Protein AF-A0A933ZMX1-F1 (afdb_monomer)

Mean predicted aligned error: 18.39 Å

Secondary structure (DSSP, 8-state):
----------------PPPPPPPPPPPP-PPPPPPPPPPP-PPPP--PPPPPPPPPPPPPPPPPPPPPPPP------PPPPP---------PPPPPP--------------GGGEEEEEEE-SS-EEEEEE-TT-S-EEEEEESSEEEEEETT-EEEEEETTBPPPPPEE--TTS-SEEEEEEE--BHHHHHHHHHHHHHHHHHHHHHHHHHHHHHS--TTS-S-GGG-HHHHHHHHHHHHHHHHHHHHHHHHHHHHHHTSS-EEEEEEPP--GGGS------------------------------

Radius of gyration: 34.7 Å; Cα contacts (8 Å, |Δi|>4): 303; chains: 1; bounding box: 78×75×106 Å

Foldseek 3Di:
DDDDDDDDDPPPDPDPDDPDPDDDDDDDPPDDPPDDDDDDDDDDDPDDDPPDDDDPDDPPPPDDDPDDPPDPDPDPPDPDPPDDPPPPDPPDPPDPPDPPDPPDPPPPPPPPPFKAKEAEDDPDKKWKWWDDPPDPDIDTDDIPRDIDIDGAPTWIWIGDPQFAIAPTDGDHPVQPHYWYKYKDTQGPVQLVQLVVLLVVLQVLLVVLVVLLVVLPDPDPPDPDPPNPPPVSVVSNVSSVVSNVSSVVSNVVSVCSNVVSNHMDIDGDRDPPPCVPPPCDPPDPDDDDDPDDPDDPPPDDDPPDDDD

Structure (mmCIF, N/CA/C/O backbone):
data_AF-A0A933ZMX1-F1
#
_entry.id   AF-A0A933ZMX1-F1
#
loop_
_atom_site.group_PDB
_atom_site.id
_atom_site.type_symbol
_atom_site.label_atom_id
_atom_site.label_alt_id
_atom_site.label_comp_id
_atom_site.label_asym_id
_atom_site.label_entity_id
_atom_site.label_seq_id
_atom_site.pdbx_PDB_ins_code
_atom_site.Cartn_x
_atom_site.Cartn_y
_atom_site.Cartn_z
_atom_site.occupancy
_atom_site.B_iso_or_equiv
_atom_site.auth_seq_id
_atom_site.auth_comp_id
_atom_site.auth_asym_id
_atom_site.auth_atom_id
_atom_site.pdbx_PDB_model_num
ATOM 1 N N . MET A 1 1 ? 41.188 5.274 11.551 1.00 43.56 1 MET A N 1
ATOM 2 C CA . MET A 1 1 ? 40.891 6.108 10.369 1.00 43.56 1 MET A CA 1
ATOM 3 C C . MET A 1 1 ? 39.582 6.831 10.632 1.00 43.56 1 MET A C 1
ATOM 5 O O . MET A 1 1 ? 38.529 6.212 10.602 1.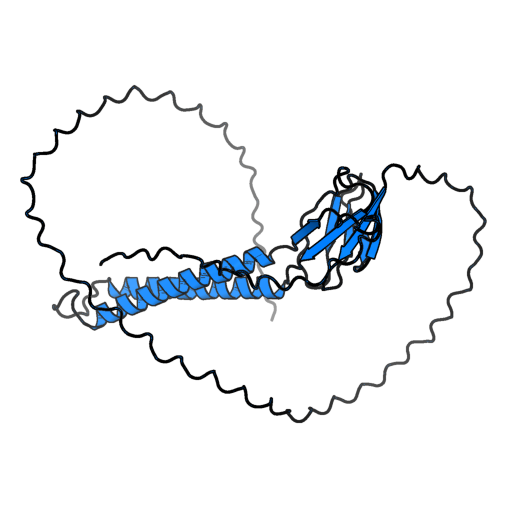00 43.56 1 MET A O 1
ATOM 9 N N . LEU A 1 2 ? 39.688 8.096 11.038 1.00 37.66 2 LEU A N 1
ATOM 10 C CA . LEU A 1 2 ? 38.579 8.994 11.360 1.00 37.66 2 LEU A CA 1
ATOM 11 C C . LEU A 1 2 ? 38.052 9.609 10.058 1.00 37.66 2 LEU A C 1
ATOM 13 O O . LEU A 1 2 ? 38.795 10.306 9.375 1.00 37.66 2 LEU A O 1
ATOM 17 N N . GLY A 1 3 ? 36.795 9.331 9.712 1.00 39.12 3 GLY A N 1
ATOM 18 C CA . GLY A 1 3 ? 36.101 9.957 8.587 1.00 39.12 3 GLY A CA 1
ATOM 19 C C . GLY A 1 3 ? 35.226 11.101 9.083 1.00 39.12 3 GLY A C 1
ATOM 20 O O . GLY A 1 3 ? 34.152 10.866 9.633 1.00 39.12 3 GLY A O 1
ATOM 21 N N . ALA A 1 4 ? 35.696 12.334 8.906 1.00 42.34 4 ALA A N 1
ATOM 22 C CA . ALA A 1 4 ? 34.918 13.541 9.144 1.00 42.34 4 ALA A CA 1
ATOM 23 C C . ALA A 1 4 ? 33.784 13.633 8.108 1.00 42.34 4 ALA A C 1
ATOM 25 O O . ALA A 1 4 ? 34.032 13.859 6.927 1.00 42.34 4 ALA A O 1
ATOM 26 N N . SER A 1 5 ? 32.539 13.444 8.548 1.00 52.94 5 SER A N 1
ATOM 27 C CA . SER A 1 5 ? 31.356 13.760 7.743 1.00 52.94 5 SER A CA 1
ATOM 28 C C . SER A 1 5 ? 30.984 15.217 7.993 1.00 52.94 5 SER A C 1
ATOM 30 O O . SER A 1 5 ? 30.573 15.580 9.094 1.00 52.94 5 SER A O 1
ATOM 32 N N . ALA A 1 6 ? 31.183 16.057 6.980 1.00 46.62 6 ALA A N 1
ATOM 33 C CA . ALA A 1 6 ? 30.779 17.454 6.997 1.00 46.62 6 ALA A CA 1
ATOM 34 C C . ALA A 1 6 ? 29.245 17.551 7.013 1.00 46.62 6 ALA A C 1
ATOM 36 O O . ALA A 1 6 ? 28.563 17.159 6.067 1.00 46.62 6 ALA A O 1
ATOM 37 N N . LEU A 1 7 ? 28.716 18.072 8.117 1.00 46.38 7 LEU A N 1
ATOM 38 C CA . LEU A 1 7 ? 27.320 18.443 8.295 1.00 46.38 7 LEU A CA 1
ATOM 39 C C . LEU A 1 7 ? 27.061 19.747 7.524 1.00 46.38 7 LEU A C 1
ATOM 41 O O . LEU A 1 7 ? 27.472 20.821 7.960 1.00 46.38 7 LEU A O 1
ATOM 45 N N . VAL A 1 8 ? 26.391 19.666 6.374 1.00 47.44 8 VAL A N 1
ATOM 46 C CA . VAL A 1 8 ? 25.874 20.849 5.672 1.00 47.44 8 VAL A CA 1
ATOM 47 C C . VAL A 1 8 ? 24.555 21.246 6.331 1.00 47.44 8 VAL A C 1
ATOM 49 O O . VAL A 1 8 ? 23.522 20.615 6.118 1.00 47.44 8 VAL A O 1
ATOM 52 N N . ILE A 1 9 ? 24.598 22.283 7.166 1.00 42.66 9 ILE A N 1
ATOM 53 C CA . ILE A 1 9 ? 23.408 22.932 7.721 1.00 42.66 9 ILE A CA 1
ATOM 54 C C . ILE A 1 9 ? 22.877 23.885 6.648 1.00 42.66 9 ILE A C 1
ATOM 56 O O . ILE A 1 9 ? 23.455 24.942 6.407 1.00 42.66 9 ILE A O 1
ATOM 60 N N . ALA A 1 10 ? 21.787 23.507 5.982 1.00 45.34 10 ALA A N 1
ATOM 61 C CA . ALA A 1 10 ? 21.045 24.411 5.114 1.00 45.34 10 ALA A CA 1
ATOM 62 C C . ALA A 1 10 ? 20.188 25.344 5.985 1.00 45.34 10 ALA A C 1
ATOM 64 O O . ALA A 1 10 ? 19.143 24.956 6.507 1.00 45.34 10 ALA A O 1
ATOM 65 N N . THR A 1 11 ? 20.645 26.580 6.167 1.00 47.91 11 THR A N 1
ATOM 66 C CA . THR A 1 11 ? 19.861 27.680 6.731 1.00 47.91 11 THR A CA 1
ATOM 67 C C . THR A 1 11 ? 18.748 28.051 5.751 1.00 47.91 11 THR A C 1
ATOM 69 O O . THR A 1 11 ? 18.978 28.723 4.748 1.00 47.91 11 THR A O 1
ATOM 72 N N . ALA A 1 12 ? 17.523 27.606 6.030 1.00 43.75 12 ALA A N 1
ATOM 73 C CA . ALA A 1 12 ? 16.336 28.081 5.331 1.00 43.75 12 ALA A CA 1
ATOM 74 C C . ALA A 1 12 ? 16.060 29.530 5.761 1.00 43.75 12 ALA A C 1
ATOM 76 O O . ALA A 1 12 ? 15.491 29.786 6.820 1.00 43.75 12 ALA A O 1
ATOM 77 N N . ALA A 1 13 ? 16.511 30.487 4.952 1.00 50.75 13 ALA A N 1
ATOM 78 C CA . ALA A 1 13 ? 16.068 31.867 5.056 1.00 50.75 13 ALA A CA 1
ATOM 79 C C . ALA A 1 13 ? 14.562 31.912 4.753 1.00 50.75 13 ALA A C 1
ATOM 81 O O . ALA A 1 13 ? 14.136 31.549 3.656 1.00 50.75 13 ALA A O 1
ATOM 82 N N . SER A 1 14 ? 13.758 32.346 5.726 1.00 45.94 14 SER A N 1
ATOM 83 C CA . SER A 1 14 ? 12.348 32.680 5.524 1.00 45.94 14 SER A CA 1
ATOM 84 C C . SER A 1 14 ? 12.246 33.868 4.570 1.00 45.94 14 SER A C 1
ATOM 86 O O . SER A 1 14 ? 12.221 35.023 4.992 1.00 45.94 14 SER A O 1
ATOM 88 N N . ALA A 1 15 ? 12.215 33.586 3.270 1.00 48.75 15 ALA A N 1
ATOM 89 C CA . ALA A 1 15 ? 11.805 34.551 2.269 1.00 48.75 15 ALA A CA 1
ATOM 90 C C . ALA A 1 15 ? 10.324 34.868 2.510 1.00 48.75 15 ALA A C 1
ATOM 92 O O . ALA A 1 15 ? 9.459 33.997 2.400 1.00 48.75 15 ALA A O 1
ATOM 93 N N . GLN A 1 16 ? 10.034 36.113 2.884 1.00 53.31 16 GLN A N 1
ATOM 94 C CA . GLN A 1 16 ? 8.685 36.658 2.822 1.00 53.31 16 GLN A CA 1
ATOM 95 C C . GLN A 1 16 ? 8.210 36.523 1.374 1.00 53.31 16 GLN A C 1
ATOM 97 O O . GLN A 1 16 ? 8.750 37.175 0.482 1.00 53.31 16 GLN A O 1
ATOM 102 N N . ASN A 1 17 ? 7.244 35.633 1.132 1.00 61.69 17 ASN A N 1
ATOM 103 C CA . ASN A 1 17 ? 6.612 35.525 -0.176 1.00 61.69 17 ASN A CA 1
ATOM 104 C C . ASN A 1 17 ? 6.010 36.895 -0.527 1.00 61.69 17 ASN A C 1
ATOM 106 O O . ASN A 1 17 ? 5.199 37.402 0.257 1.00 61.69 17 ASN A O 1
ATOM 110 N N . PRO A 1 18 ? 6.392 37.515 -1.658 1.00 74.25 18 PRO A N 1
ATOM 111 C CA . PRO A 1 18 ? 5.726 38.723 -2.116 1.00 74.25 18 PRO A CA 1
ATOM 112 C C . PRO A 1 18 ? 4.234 38.425 -2.332 1.00 74.25 18 PRO A C 1
ATOM 114 O O . PRO A 1 18 ? 3.879 37.288 -2.667 1.00 74.25 18 PRO A O 1
ATOM 117 N N . PRO A 1 19 ? 3.343 39.412 -2.125 1.00 76.44 19 PRO A N 1
ATOM 118 C CA . PRO A 1 19 ? 1.924 39.226 -2.387 1.00 76.44 19 PRO A CA 1
ATOM 119 C C . PRO A 1 19 ? 1.724 38.752 -3.836 1.00 76.44 19 PRO A C 1
ATOM 121 O O . PRO A 1 19 ? 2.436 39.218 -4.732 1.00 76.44 19 PRO A O 1
ATOM 124 N N . PRO A 1 20 ? 0.790 37.815 -4.080 1.00 77.56 20 PRO A N 1
ATOM 125 C CA . PRO A 1 20 ? 0.527 37.330 -5.425 1.00 77.56 20 PRO A CA 1
ATOM 126 C C . PRO A 1 20 ? 0.135 38.507 -6.332 1.00 77.56 20 PRO A C 1
ATOM 128 O O . PRO A 1 20 ? -0.585 39.407 -5.884 1.00 77.56 20 PRO A O 1
ATOM 131 N N . PRO A 1 21 ? 0.599 38.529 -7.594 1.00 82.00 21 PRO A N 1
ATOM 132 C CA . PRO A 1 21 ? 0.187 39.554 -8.540 1.00 82.00 21 PRO A CA 1
ATOM 133 C C . PRO A 1 21 ? -1.340 39.518 -8.719 1.00 82.00 21 PRO A C 1
ATOM 135 O O . PRO A 1 21 ? -1.944 38.443 -8.616 1.00 82.00 21 PRO A O 1
ATOM 138 N N . PRO A 1 22 ? -1.981 40.670 -8.986 1.00 82.62 22 PRO A N 1
ATOM 139 C CA . PRO A 1 22 ? -3.403 40.700 -9.293 1.00 82.62 22 PRO A CA 1
ATOM 140 C C . PRO A 1 22 ? -3.701 39.772 -10.482 1.00 82.62 22 PRO A C 1
ATOM 142 O O . PRO A 1 22 ? -2.874 39.666 -11.396 1.00 82.62 22 PRO A O 1
ATOM 145 N N . PRO A 1 23 ? -4.856 39.085 -10.483 1.00 80.44 23 PRO A N 1
ATOM 146 C CA . PRO A 1 23 ? -5.220 38.192 -11.571 1.00 80.44 23 PRO A CA 1
ATOM 147 C C . PRO A 1 23 ? -5.234 38.964 -12.901 1.00 80.44 23 PRO A C 1
ATOM 149 O O . PRO A 1 23 ? -5.716 40.102 -12.938 1.00 80.44 23 PRO A O 1
ATOM 152 N N . PRO A 1 24 ? -4.706 38.378 -13.990 1.00 79.69 24 PRO A N 1
ATOM 153 C CA . PRO A 1 24 ? -4.767 38.999 -15.304 1.00 79.69 24 PRO A CA 1
ATOM 154 C C . PRO A 1 24 ? -6.229 39.253 -15.678 1.00 79.69 24 PRO A C 1
ATOM 156 O O . PRO A 1 24 ? -7.095 38.400 -15.472 1.00 79.69 24 PRO A O 1
ATOM 159 N N . GLY A 1 25 ? -6.500 40.450 -16.204 1.00 82.81 25 GLY A N 1
ATOM 160 C CA . GLY A 1 25 ? -7.823 40.806 -16.705 1.00 82.81 25 GLY A CA 1
ATOM 161 C C . GLY A 1 25 ? -8.297 39.825 -17.786 1.00 82.81 25 GLY A C 1
ATOM 162 O O . GLY A 1 25 ? -7.471 39.158 -18.418 1.00 82.81 25 GLY A O 1
ATOM 163 N N . PRO A 1 26 ? -9.619 39.714 -18.004 1.00 78.38 26 PRO A N 1
ATOM 164 C CA . PRO A 1 26 ? -10.162 38.831 -19.026 1.00 78.38 26 PRO A CA 1
ATOM 165 C C . PRO A 1 26 ? -9.538 39.166 -20.391 1.00 78.38 26 PRO A C 1
ATOM 167 O O . PRO A 1 26 ? -9.445 40.348 -20.740 1.00 78.38 26 PRO A O 1
ATOM 170 N N . PRO A 1 27 ? -9.084 38.158 -21.159 1.00 76.00 27 PRO A N 1
ATOM 171 C CA . PRO A 1 27 ? -8.517 38.401 -22.474 1.00 76.00 27 PRO A CA 1
ATOM 172 C C . PRO A 1 27 ? -9.570 39.057 -23.380 1.00 76.00 27 PRO A C 1
ATOM 174 O O . PRO A 1 27 ? -10.758 38.729 -23.275 1.00 76.00 27 PRO A O 1
ATOM 177 N N . PRO A 1 28 ? -9.165 39.973 -24.278 1.00 77.31 28 PRO A N 1
ATOM 178 C CA . PRO A 1 28 ? -10.074 40.512 -25.277 1.00 77.31 28 PRO A CA 1
ATOM 179 C C . PRO A 1 28 ? -10.667 39.360 -26.107 1.00 77.31 28 PRO A C 1
ATOM 181 O O . PRO A 1 28 ? -9.974 38.363 -26.347 1.00 77.31 28 PRO A O 1
ATOM 184 N N . PRO A 1 29 ? -11.936 39.469 -26.544 1.00 73.31 29 PRO A N 1
ATOM 185 C CA . PRO A 1 29 ? -12.580 38.440 -27.349 1.00 73.31 29 PRO A CA 1
ATOM 186 C C . PRO A 1 29 ? -11.725 38.173 -28.587 1.00 73.31 29 PRO A C 1
ATOM 188 O O . PRO A 1 29 ? -11.541 39.039 -29.442 1.00 73.31 29 PRO A O 1
ATOM 191 N N . SER A 1 30 ? -11.145 36.974 -28.641 1.00 72.56 30 SER A N 1
ATOM 192 C CA . SER A 1 30 ? -10.350 36.537 -29.780 1.00 72.56 30 SER A CA 1
ATOM 193 C C . SER A 1 30 ? -11.262 36.456 -30.997 1.00 72.56 30 SER A C 1
ATOM 195 O O . SER A 1 30 ? -12.328 35.842 -30.936 1.00 72.56 30 SER A O 1
ATOM 197 N N . ALA A 1 31 ? -10.850 37.102 -32.088 1.00 67.81 31 ALA A N 1
ATOM 198 C CA . ALA A 1 31 ? -11.539 37.016 -33.364 1.00 67.81 31 ALA A CA 1
ATOM 199 C C . ALA A 1 31 ? -11.692 35.540 -33.753 1.00 67.81 31 ALA A C 1
ATOM 201 O O . ALA A 1 31 ? -10.717 34.789 -33.809 1.00 67.81 31 ALA A O 1
ATOM 202 N N . GLN A 1 32 ? -12.939 35.130 -33.959 1.00 71.25 32 GLN A N 1
ATOM 203 C CA . GLN A 1 32 ? -13.311 33.773 -34.325 1.00 71.25 32 GLN A CA 1
ATOM 204 C C . GLN A 1 32 ? -12.613 33.415 -35.653 1.00 71.25 32 GLN A C 1
ATOM 206 O O . GLN A 1 32 ? -12.764 34.165 -36.622 1.00 71.25 32 GLN A O 1
ATOM 211 N N . PRO A 1 33 ? -11.827 32.323 -35.725 1.00 75.00 33 PRO A N 1
ATOM 212 C CA . PRO A 1 33 ? -11.220 31.893 -36.978 1.00 75.00 33 PRO A CA 1
ATOM 213 C C . PRO A 1 33 ? -12.304 31.660 -38.041 1.00 75.00 33 PRO A C 1
ATOM 215 O O . PRO A 1 33 ? -13.381 31.159 -37.697 1.00 75.00 33 PRO A O 1
ATOM 218 N N . PRO A 1 34 ? -12.052 31.997 -39.318 1.00 74.19 34 PRO A N 1
ATOM 219 C CA . PRO A 1 34 ? -12.998 31.716 -40.388 1.00 74.19 34 PRO A CA 1
ATOM 220 C C . PRO A 1 34 ? -13.302 30.215 -40.436 1.00 74.19 34 PRO A C 1
ATOM 222 O O . PRO A 1 34 ? -12.405 29.381 -40.293 1.00 74.19 34 PRO A O 1
ATOM 225 N N . ALA A 1 35 ? -14.582 29.883 -40.608 1.00 72.25 35 ALA A N 1
ATOM 226 C CA . ALA A 1 35 ? -15.044 28.504 -40.681 1.00 72.25 35 ALA A CA 1
ATOM 227 C C . ALA A 1 35 ? -14.291 27.735 -41.787 1.00 72.25 35 ALA A C 1
ATOM 229 O O . ALA A 1 35 ? -14.084 28.285 -42.874 1.00 72.25 35 ALA A O 1
ATOM 230 N N . PRO A 1 36 ? -13.876 26.479 -41.535 1.00 76.94 36 PRO A N 1
ATOM 231 C CA . PRO A 1 36 ? -13.219 25.669 -42.549 1.00 76.94 36 PRO A CA 1
ATOM 232 C C . PRO A 1 36 ? -14.155 25.449 -43.749 1.00 76.94 36 PRO A C 1
ATOM 234 O O . PRO A 1 36 ? -15.373 25.337 -43.567 1.00 76.94 36 PRO A O 1
ATOM 237 N N . PRO A 1 37 ? -13.613 25.383 -44.978 1.00 77.94 37 PRO A N 1
ATOM 238 C CA . PRO A 1 37 ? -14.414 25.111 -46.162 1.00 77.94 37 PRO A CA 1
ATOM 239 C C . PRO A 1 37 ? -15.087 23.732 -46.054 1.00 77.94 37 PRO A C 1
ATOM 241 O O . PRO A 1 37 ? -14.525 22.817 -45.442 1.00 77.94 37 PRO A O 1
ATOM 244 N N . PRO A 1 38 ? -16.285 23.561 -46.641 1.00 73.31 38 PRO A N 1
ATOM 245 C CA . PRO A 1 38 ? -16.980 22.283 -46.625 1.00 73.31 38 PRO A CA 1
ATOM 246 C C . PRO A 1 38 ? -16.121 21.199 -47.302 1.00 73.31 38 PRO A C 1
ATOM 248 O O . PRO A 1 38 ? -15.478 21.476 -48.320 1.00 73.31 38 PRO A O 1
ATOM 251 N N . PRO A 1 39 ? -16.089 19.970 -46.755 1.00 68.44 39 PRO A N 1
ATOM 252 C CA . PRO A 1 39 ? -15.300 18.887 -47.320 1.00 68.44 39 PRO A CA 1
ATOM 253 C C . PRO A 1 39 ? -15.768 18.571 -48.742 1.00 68.44 39 PRO A C 1
ATOM 255 O O . PRO A 1 39 ? -16.960 18.403 -48.999 1.00 68.44 39 PRO A O 1
ATOM 258 N N . ALA A 1 40 ? -14.808 18.491 -49.665 1.00 68.12 40 ALA A N 1
ATOM 259 C CA . ALA A 1 40 ? -15.059 18.087 -51.038 1.00 68.12 40 ALA A CA 1
ATOM 260 C C . ALA A 1 40 ? -15.670 16.677 -51.062 1.00 68.12 40 ALA A C 1
ATOM 262 O O . ALA A 1 40 ? -15.142 15.743 -50.453 1.00 68.12 40 ALA A O 1
ATOM 263 N N . THR A 1 41 ? -16.786 16.532 -51.772 1.00 58.56 41 THR A N 1
ATOM 264 C CA . THR A 1 41 ? -17.477 15.267 -52.017 1.00 58.56 41 THR A CA 1
ATOM 265 C C . THR A 1 41 ? -16.551 14.307 -52.761 1.00 58.56 41 THR A C 1
ATOM 267 O O . THR A 1 41 ? -16.351 14.425 -53.969 1.00 58.56 41 THR A O 1
ATOM 270 N N . GLN A 1 42 ? -15.968 13.348 -52.040 1.00 62.28 42 GLN A N 1
ATOM 271 C CA . GLN A 1 42 ? -15.259 12.235 -52.666 1.00 62.28 42 GLN A CA 1
ATOM 272 C C . GLN A 1 42 ? -16.274 11.280 -53.320 1.00 62.28 42 GLN A C 1
ATOM 274 O O . GLN A 1 42 ? -17.318 11.000 -52.722 1.00 62.28 42 GLN A O 1
ATOM 279 N N . PRO A 1 43 ? -16.000 10.779 -54.539 1.00 63.78 43 PRO A N 1
ATOM 280 C CA . PRO A 1 43 ? -16.841 9.780 -55.184 1.00 63.78 43 PRO A CA 1
ATOM 281 C C . PRO A 1 43 ? -16.868 8.481 -54.358 1.00 63.78 43 PRO A C 1
ATOM 283 O O . PRO A 1 43 ? -15.869 8.139 -53.719 1.00 63.78 43 PRO A O 1
ATOM 286 N N . PRO A 1 44 ? -17.996 7.749 -54.354 1.00 59.75 44 PRO A N 1
ATOM 287 C CA . PRO A 1 44 ? -18.152 6.541 -53.558 1.00 59.75 44 PRO A CA 1
ATOM 288 C C . PRO A 1 44 ? -17.127 5.490 -53.987 1.00 59.75 44 PRO A C 1
ATOM 290 O O . PRO A 1 44 ? -17.127 5.027 -55.127 1.00 59.75 44 PRO A O 1
ATOM 293 N N . ALA A 1 45 ? -16.251 5.111 -53.057 1.00 57.09 45 ALA A N 1
ATOM 294 C CA . ALA A 1 45 ? -15.345 3.993 -53.240 1.00 57.09 45 ALA A CA 1
ATOM 295 C C . ALA A 1 45 ? -16.172 2.717 -53.453 1.00 57.09 45 ALA A C 1
ATOM 297 O O . ALA A 1 45 ? -16.967 2.324 -52.596 1.00 57.09 45 ALA A O 1
ATOM 298 N N . THR A 1 46 ? -15.989 2.065 -54.601 1.00 57.50 46 THR A N 1
ATOM 299 C CA . THR A 1 46 ? -16.472 0.705 -54.841 1.00 57.50 46 THR A CA 1
ATOM 300 C C . THR A 1 46 ? -15.852 -0.210 -53.794 1.00 57.50 46 THR A C 1
ATOM 302 O O . THR A 1 46 ? -14.658 -0.506 -53.835 1.00 57.50 46 THR A O 1
ATOM 305 N N . SER A 1 47 ? -16.672 -0.603 -52.822 1.00 59.81 47 SER A N 1
ATOM 306 C CA . SER A 1 47 ? -16.306 -1.490 -51.728 1.00 59.81 47 SER A CA 1
ATOM 307 C C . SER A 1 47 ? -16.036 -2.882 -52.300 1.00 59.81 47 SER A C 1
ATOM 309 O O . SER A 1 47 ? -16.958 -3.647 -52.579 1.00 59.81 47 SER A O 1
ATOM 311 N N . ALA A 1 48 ? -14.765 -3.189 -52.554 1.00 63.06 48 ALA A N 1
ATOM 312 C CA . ALA A 1 48 ? -14.342 -4.560 -52.785 1.00 63.06 48 ALA A CA 1
ATOM 313 C C . ALA A 1 48 ? -14.556 -5.329 -51.476 1.00 63.06 48 ALA A C 1
ATOM 315 O O . ALA A 1 48 ? -14.078 -4.905 -50.422 1.00 63.06 48 ALA A O 1
ATOM 316 N N . ALA A 1 49 ? -15.314 -6.424 -51.544 1.00 62.31 49 ALA A N 1
ATOM 317 C CA . ALA A 1 49 ? -15.568 -7.276 -50.394 1.00 62.31 49 ALA A CA 1
ATOM 318 C C . ALA A 1 49 ? -14.224 -7.699 -49.769 1.00 62.31 49 ALA A C 1
ATOM 320 O O . ALA A 1 49 ? -13.349 -8.178 -50.500 1.00 62.31 49 ALA A O 1
ATOM 321 N N . PRO A 1 50 ? -14.029 -7.504 -48.452 1.00 70.25 50 PRO A N 1
ATOM 322 C CA . PRO A 1 50 ? -12.796 -7.905 -47.801 1.00 70.25 50 PRO A CA 1
ATOM 323 C C . PRO A 1 50 ? -12.589 -9.414 -47.997 1.00 70.25 50 PRO A C 1
ATOM 325 O O . PRO A 1 50 ? -13.556 -10.178 -47.892 1.00 70.25 50 PRO A O 1
ATOM 328 N N . PRO A 1 51 ? -11.357 -9.860 -48.303 1.00 69.25 51 PRO A N 1
ATOM 329 C CA . PRO A 1 51 ? -11.056 -11.278 -48.416 1.00 69.25 51 PRO A CA 1
ATOM 330 C C . PRO A 1 51 ? -11.473 -11.982 -47.124 1.00 69.25 51 PRO A C 1
ATOM 332 O O . PRO A 1 51 ? -11.229 -11.478 -46.026 1.00 69.25 51 PRO A O 1
ATOM 335 N N . ALA A 1 52 ? -12.146 -13.125 -47.272 1.00 69.62 52 ALA A N 1
ATOM 336 C CA . ALA A 1 52 ? -12.607 -13.926 -46.150 1.00 69.62 52 ALA A CA 1
ATOM 337 C C . ALA A 1 52 ? -11.436 -14.171 -45.191 1.00 69.62 52 ALA A C 1
ATOM 339 O O . ALA A 1 52 ? -10.371 -14.634 -45.611 1.00 69.62 52 ALA A O 1
ATOM 340 N N . ALA A 1 53 ? -11.627 -13.817 -43.919 1.00 67.25 53 ALA A N 1
ATOM 341 C CA . ALA A 1 53 ? -10.613 -14.027 -42.901 1.00 67.25 53 ALA A CA 1
ATOM 342 C C . ALA A 1 53 ? -10.208 -15.513 -42.895 1.00 67.25 53 ALA A C 1
ATOM 344 O O . ALA A 1 53 ? -11.092 -16.377 -42.949 1.00 67.25 53 ALA A O 1
ATOM 345 N N . PRO A 1 54 ? -8.901 -15.829 -42.853 1.00 76.19 54 PRO A N 1
ATOM 346 C CA . PRO A 1 54 ? -8.466 -17.209 -42.730 1.00 76.19 54 PRO A CA 1
ATOM 347 C C . PRO A 1 54 ? -9.092 -17.817 -41.466 1.00 76.19 54 PRO A C 1
ATOM 349 O O . PRO A 1 54 ? -9.238 -17.116 -40.457 1.00 76.19 54 PRO A O 1
ATOM 352 N N . PRO A 1 55 ? -9.493 -19.100 -41.506 1.00 79.19 55 PRO A N 1
ATOM 353 C CA . PRO A 1 55 ? -10.047 -19.764 -40.340 1.00 79.19 55 PRO A CA 1
ATOM 354 C C . PRO A 1 55 ? -9.063 -19.641 -39.168 1.00 79.19 55 PRO A C 1
ATOM 356 O O . PRO A 1 55 ? -7.850 -19.742 -39.382 1.00 79.19 55 PRO A O 1
ATOM 359 N N . PRO A 1 56 ? -9.558 -19.397 -37.941 1.00 74.50 56 PRO A N 1
ATOM 360 C CA . PRO A 1 56 ? -8.703 -19.267 -36.774 1.00 74.50 56 PRO A CA 1
ATOM 361 C C . PRO A 1 56 ? -7.818 -20.507 -36.660 1.00 74.50 56 PRO A C 1
ATOM 363 O O . PRO A 1 56 ? -8.309 -21.637 -36.698 1.00 74.50 56 PRO A O 1
ATOM 366 N N . ALA A 1 57 ? -6.506 -20.279 -36.565 1.00 76.69 57 ALA A N 1
ATOM 367 C CA . ALA A 1 57 ? -5.543 -21.345 -36.355 1.00 76.69 57 ALA A CA 1
ATOM 368 C C . ALA A 1 57 ? -5.974 -22.166 -35.133 1.00 76.69 57 ALA A C 1
ATOM 370 O O . ALA A 1 57 ? -6.355 -21.602 -34.103 1.00 76.69 57 ALA A O 1
ATOM 371 N N . ALA A 1 58 ? -5.944 -23.494 -35.268 1.00 79.06 58 ALA A N 1
ATOM 372 C CA . ALA A 1 58 ? -6.245 -24.386 -34.162 1.00 79.06 58 ALA A CA 1
ATOM 373 C C . ALA A 1 58 ? -5.380 -23.992 -32.950 1.00 79.06 58 ALA A C 1
ATOM 375 O O . ALA A 1 58 ? -4.189 -23.707 -33.131 1.00 79.06 58 ALA A O 1
ATOM 376 N N . PRO A 1 59 ? -5.954 -23.938 -31.734 1.00 76.88 59 PRO A N 1
ATOM 377 C CA . PRO A 1 59 ? -5.184 -23.610 -30.547 1.00 76.88 59 PRO A CA 1
ATOM 378 C C . PRO A 1 59 ? -3.999 -24.579 -30.447 1.00 76.88 59 PRO A C 1
ATOM 380 O O . PRO A 1 59 ? -4.179 -25.780 -30.687 1.00 76.88 59 PRO A O 1
ATOM 383 N N . PRO A 1 60 ? -2.788 -24.083 -30.134 1.00 81.56 60 PRO A N 1
ATOM 384 C CA . PRO A 1 60 ? -1.638 -24.951 -29.961 1.00 81.56 60 PRO A CA 1
ATOM 385 C C . PRO A 1 60 ? -1.974 -26.026 -28.916 1.00 81.56 60 PRO A C 1
ATOM 387 O O . PRO A 1 60 ? -2.681 -25.722 -27.946 1.00 81.56 60 PRO A O 1
ATOM 390 N N . PRO A 1 61 ? -1.502 -27.274 -29.099 1.00 83.56 61 PRO A N 1
ATOM 391 C CA . PRO A 1 61 ? -1.672 -28.329 -28.111 1.00 83.56 61 PRO A CA 1
ATOM 392 C C . PRO A 1 61 ? -1.285 -27.798 -26.735 1.00 83.56 61 PRO A C 1
ATOM 394 O O . PRO A 1 61 ? -0.221 -27.191 -26.588 1.00 83.56 61 PRO A O 1
ATOM 397 N N . ALA A 1 62 ? -2.165 -27.983 -25.748 1.00 71.44 62 ALA A N 1
ATOM 398 C CA . ALA A 1 62 ? -1.892 -27.573 -24.381 1.00 71.44 62 ALA A CA 1
ATOM 399 C C . ALA A 1 62 ? -0.520 -28.123 -23.975 1.00 71.44 62 ALA A C 1
ATOM 401 O O . ALA A 1 62 ? -0.274 -29.327 -24.092 1.00 71.44 62 ALA A O 1
ATOM 402 N N . ALA A 1 63 ? 0.380 -27.230 -23.555 1.00 76.25 63 ALA A N 1
ATOM 403 C CA . ALA A 1 63 ? 1.675 -27.639 -23.045 1.00 76.25 63 ALA A CA 1
ATOM 404 C C . ALA A 1 63 ? 1.451 -28.691 -21.946 1.00 76.25 63 ALA A C 1
ATOM 406 O O . ALA A 1 63 ? 0.537 -28.519 -21.127 1.00 76.25 63 ALA A O 1
ATOM 407 N N . PRO A 1 64 ? 2.232 -29.786 -21.930 1.00 82.19 64 PRO A N 1
ATOM 408 C CA . PRO A 1 64 ? 2.132 -30.765 -20.864 1.00 82.19 64 PRO A CA 1
ATOM 409 C C . PRO A 1 64 ? 2.273 -30.040 -19.518 1.00 82.19 64 PRO A C 1
ATOM 411 O O . PRO A 1 64 ? 3.073 -29.101 -19.417 1.00 82.19 64 PRO A O 1
ATOM 414 N N . PRO A 1 65 ? 1.486 -30.426 -18.498 1.00 79.50 65 PRO A N 1
ATOM 415 C CA . PRO A 1 65 ? 1.588 -29.817 -17.184 1.00 79.50 65 PRO A CA 1
ATOM 416 C C . PRO A 1 65 ? 3.053 -29.867 -16.728 1.00 79.50 65 PRO A C 1
ATOM 418 O O . PRO A 1 65 ? 3.718 -30.885 -16.956 1.00 79.50 65 PRO A O 1
ATOM 421 N N . PRO A 1 66 ? 3.577 -28.782 -16.129 1.00 77.31 66 PRO A N 1
ATOM 422 C CA . PRO A 1 66 ? 4.943 -28.767 -15.634 1.00 77.31 66 PRO A CA 1
ATOM 423 C C . PRO A 1 66 ? 5.146 -29.981 -14.731 1.00 77.31 66 PRO A C 1
ATOM 425 O O . PRO A 1 66 ? 4.314 -30.258 -13.862 1.00 77.31 66 PRO A O 1
ATOM 428 N N . ALA A 1 67 ? 6.221 -30.732 -14.989 1.00 77.75 67 ALA A N 1
ATOM 429 C CA . ALA A 1 67 ? 6.582 -31.885 -14.182 1.00 77.75 67 ALA A CA 1
ATOM 430 C C . ALA A 1 67 ? 6.558 -31.477 -12.706 1.00 77.75 67 ALA A C 1
ATOM 432 O O . ALA A 1 67 ? 7.070 -30.410 -12.350 1.00 77.75 67 ALA A O 1
ATOM 433 N N . ALA A 1 68 ? 5.922 -32.302 -11.870 1.00 74.12 68 ALA A N 1
ATOM 434 C CA . ALA A 1 68 ? 5.878 -32.066 -10.437 1.00 74.12 68 ALA A CA 1
ATOM 435 C C . ALA A 1 68 ? 7.305 -31.771 -9.942 1.00 74.12 68 ALA A C 1
ATOM 437 O O . ALA A 1 68 ? 8.235 -32.480 -10.348 1.00 74.12 68 ALA A O 1
ATOM 438 N N . PRO A 1 69 ? 7.505 -30.719 -9.125 1.00 74.69 69 PRO A N 1
ATOM 439 C CA . PRO A 1 69 ? 8.826 -30.406 -8.611 1.00 74.69 69 PRO A CA 1
ATOM 440 C C . PRO A 1 69 ? 9.392 -31.660 -7.932 1.00 74.69 69 PRO A C 1
ATOM 442 O O . PRO A 1 69 ? 8.647 -32.345 -7.220 1.00 74.69 69 PRO A O 1
ATOM 445 N N . PRO A 1 70 ? 10.674 -31.999 -8.165 1.00 79.12 70 PRO A N 1
ATOM 446 C CA . PRO A 1 70 ? 11.288 -33.134 -7.497 1.00 79.12 70 PRO A CA 1
ATOM 447 C C . PRO A 1 70 ? 11.105 -32.972 -5.981 1.00 79.12 70 PRO A C 1
ATOM 449 O O . PRO A 1 70 ? 11.167 -31.838 -5.487 1.00 79.12 70 PRO A O 1
ATOM 452 N N . PRO A 1 71 ? 10.854 -34.066 -5.237 1.00 71.56 71 PRO A N 1
ATOM 453 C CA . PRO A 1 71 ? 10.756 -34.005 -3.787 1.00 71.56 71 PRO A CA 1
ATOM 454 C C . PRO A 1 71 ? 11.987 -33.274 -3.259 1.00 71.56 71 PRO A C 1
ATOM 456 O O . PRO A 1 71 ? 13.113 -33.606 -3.635 1.00 71.56 71 PRO A O 1
ATOM 459 N N . ALA A 1 72 ? 11.753 -32.230 -2.461 1.00 63.53 72 ALA A N 1
ATOM 460 C CA . ALA A 1 72 ? 12.814 -31.412 -1.902 1.00 63.53 72 ALA A CA 1
ATOM 461 C C . ALA A 1 72 ? 13.832 -32.341 -1.238 1.00 63.53 72 ALA A C 1
ATOM 463 O O . ALA A 1 72 ? 13.516 -33.018 -0.260 1.00 63.53 72 ALA A O 1
ATOM 464 N N . SER A 1 73 ? 15.034 -32.402 -1.817 1.00 67.69 73 SER A N 1
ATOM 465 C CA . SER A 1 73 ? 16.168 -33.108 -1.240 1.00 67.69 73 SER A CA 1
ATOM 466 C C . SER A 1 73 ? 16.352 -32.561 0.167 1.00 67.69 73 SER A C 1
ATOM 468 O O . SER A 1 73 ? 16.741 -31.405 0.338 1.00 67.69 73 SER A O 1
ATOM 470 N N . THR A 1 74 ? 16.016 -33.368 1.170 1.00 53.19 74 THR A N 1
ATOM 471 C CA . THR A 1 74 ? 16.258 -33.062 2.574 1.00 53.19 74 THR A CA 1
ATOM 472 C C . THR A 1 74 ? 17.760 -32.912 2.737 1.00 53.19 74 THR A C 1
ATOM 474 O O . THR A 1 74 ? 18.487 -33.903 2.808 1.00 53.19 74 THR A O 1
ATOM 477 N N . ALA A 1 75 ? 18.235 -31.667 2.712 1.00 60.38 75 ALA A N 1
ATOM 478 C CA . ALA A 1 75 ? 19.607 -31.360 3.056 1.00 60.38 75 ALA A CA 1
ATOM 479 C C . ALA A 1 75 ? 19.883 -31.961 4.445 1.00 60.38 75 ALA A C 1
ATO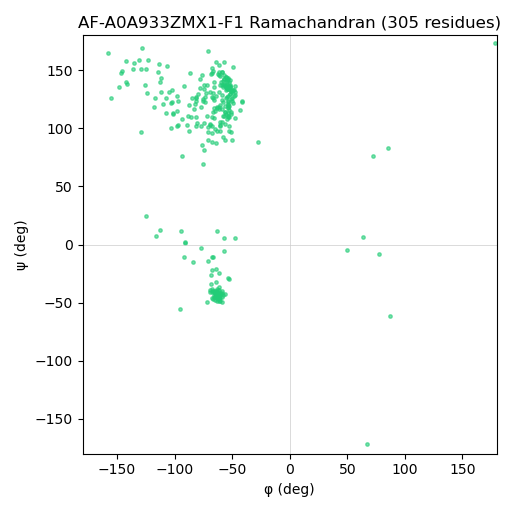M 481 O O . ALA A 1 75 ? 19.030 -31.832 5.332 1.00 60.38 75 ALA A O 1
ATOM 482 N N . PRO A 1 76 ? 21.020 -32.650 4.641 1.00 65.88 76 PRO A N 1
ATOM 483 C CA . PRO A 1 76 ? 21.396 -33.158 5.950 1.00 65.88 76 PRO A CA 1
ATOM 484 C C . PRO A 1 76 ? 21.372 -31.996 6.940 1.00 65.88 76 PRO A C 1
ATOM 486 O O . PRO A 1 76 ? 22.004 -30.964 6.711 1.00 65.88 76 PRO A O 1
ATOM 489 N N . ALA A 1 77 ? 20.580 -32.157 8.000 1.00 57.19 77 ALA A N 1
ATOM 490 C CA . ALA A 1 77 ? 20.452 -31.180 9.064 1.00 57.19 77 ALA A CA 1
ATOM 491 C C . ALA A 1 77 ? 21.852 -30.812 9.562 1.00 57.19 77 ALA A C 1
ATOM 493 O O . ALA A 1 77 ? 22.573 -31.655 10.100 1.00 57.19 77 ALA A O 1
ATOM 494 N N . THR A 1 78 ? 22.249 -29.560 9.349 1.00 66.31 78 THR A N 1
ATOM 495 C CA . THR A 1 78 ? 23.458 -29.010 9.948 1.00 66.31 78 THR A CA 1
ATOM 496 C C . THR A 1 78 ? 23.337 -29.210 11.460 1.00 66.31 78 THR A C 1
ATOM 498 O O . THR A 1 78 ? 22.314 -28.809 12.025 1.00 66.31 78 THR A O 1
ATOM 501 N N . PRO A 1 79 ? 24.320 -29.839 12.128 1.00 67.81 79 PRO A N 1
ATOM 502 C CA . PRO A 1 79 ? 24.322 -29.955 13.577 1.00 67.81 79 PRO A CA 1
ATOM 503 C C . PRO A 1 79 ? 24.150 -28.560 14.170 1.00 67.81 79 PRO A C 1
ATOM 505 O O . PRO A 1 79 ? 24.946 -27.661 13.888 1.00 67.81 79 PRO A O 1
ATOM 508 N N . LEU A 1 80 ? 23.075 -28.362 14.934 1.00 63.62 80 LEU A N 1
ATOM 509 C CA . LEU A 1 80 ? 22.890 -27.130 15.685 1.00 63.62 80 LEU A CA 1
ATOM 510 C C . LEU A 1 80 ? 24.138 -26.928 16.559 1.00 63.62 80 LEU A C 1
ATOM 512 O O . LEU A 1 80 ? 24.602 -27.895 17.175 1.00 63.62 80 LEU A O 1
ATOM 516 N N . PRO A 1 81 ? 24.708 -25.712 16.611 1.00 73.50 81 PRO A N 1
ATOM 517 C CA . PRO A 1 81 ? 25.802 -25.432 17.525 1.00 73.50 81 PRO A CA 1
ATOM 518 C C . PRO A 1 81 ? 25.361 -25.775 18.957 1.00 73.50 81 PRO A C 1
ATOM 520 O O . PRO A 1 81 ? 24.188 -25.578 19.292 1.00 73.50 81 PRO A O 1
ATOM 523 N N . PRO A 1 82 ? 26.268 -26.295 19.803 1.00 72.69 82 PRO A N 1
ATOM 524 C CA . PRO A 1 82 ? 25.964 -26.571 21.199 1.00 72.69 82 PRO A CA 1
ATOM 525 C C . PRO A 1 82 ? 25.401 -25.302 21.838 1.00 72.69 82 PRO A C 1
ATOM 527 O O . PRO A 1 82 ? 26.057 -24.261 21.872 1.00 72.69 82 PRO A O 1
ATOM 530 N N . VAL A 1 83 ? 24.149 -25.393 22.289 1.00 66.00 83 VAL A N 1
ATOM 531 C CA . VAL A 1 83 ? 23.473 -24.338 23.039 1.00 66.00 83 VAL A CA 1
ATOM 532 C C . VAL A 1 83 ? 24.351 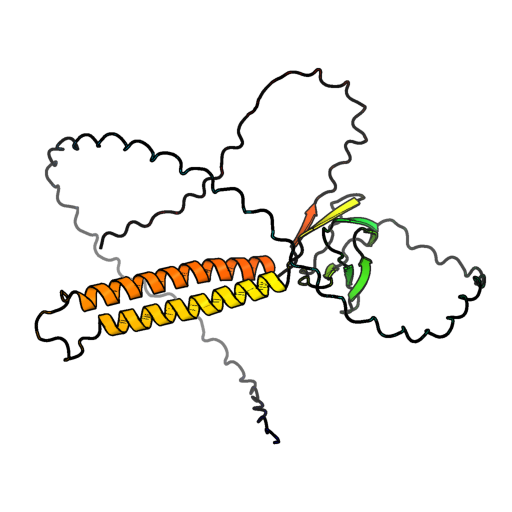-24.044 24.248 1.00 66.00 83 VAL A C 1
ATOM 534 O O . VAL A 1 83 ? 24.563 -24.918 25.089 1.00 66.00 83 VAL A O 1
ATOM 537 N N . ALA A 1 84 ? 24.916 -22.836 24.296 1.00 67.81 84 ALA A N 1
ATOM 538 C CA . ALA A 1 84 ? 25.651 -22.374 25.461 1.00 67.81 84 ALA A CA 1
ATOM 539 C C . ALA A 1 84 ? 24.760 -22.566 26.701 1.00 67.81 84 ALA A C 1
ATOM 541 O O . ALA A 1 84 ? 23.563 -22.267 26.621 1.00 67.81 84 ALA A O 1
ATOM 542 N N . PRO A 1 85 ? 25.295 -23.087 27.820 1.00 66.38 85 PRO A N 1
ATOM 543 C CA . PRO A 1 85 ? 24.515 -23.295 29.029 1.00 66.38 85 PRO A CA 1
ATOM 544 C C . PRO A 1 85 ? 23.840 -21.978 29.398 1.00 66.38 85 PRO A C 1
ATOM 546 O O . PRO A 1 85 ? 24.508 -20.967 29.614 1.00 66.38 85 PRO A O 1
ATOM 549 N N . ALA A 1 86 ? 22.507 -21.997 29.401 1.00 59.47 86 ALA A N 1
ATOM 550 C CA . ALA A 1 86 ? 21.700 -20.883 29.846 1.00 59.47 86 ALA A CA 1
ATOM 551 C C . ALA A 1 86 ? 22.175 -20.515 31.251 1.00 59.47 86 ALA A C 1
ATOM 553 O O . ALA A 1 86 ? 22.041 -21.309 32.184 1.00 59.47 86 ALA A O 1
ATOM 554 N N . THR A 1 87 ? 22.776 -19.334 31.389 1.00 64.12 87 THR A N 1
ATOM 555 C CA . THR A 1 87 ? 23.050 -18.733 32.686 1.00 64.12 87 THR A CA 1
ATOM 556 C C . THR A 1 87 ? 21.723 -18.724 33.424 1.00 64.12 87 THR A C 1
ATOM 558 O O . THR A 1 87 ? 20.788 -18.044 32.998 1.00 64.12 87 THR A O 1
ATOM 561 N N . ALA A 1 88 ? 21.609 -19.563 34.454 1.00 51.97 88 ALA A N 1
ATOM 562 C CA . ALA A 1 88 ? 20.414 -19.664 35.266 1.00 51.97 88 ALA A CA 1
ATOM 563 C C . ALA A 1 88 ? 20.074 -18.255 35.753 1.00 51.97 88 ALA A C 1
ATOM 565 O O . ALA A 1 88 ? 20.823 -17.659 36.530 1.00 51.97 88 ALA A O 1
ATOM 566 N N . LEU A 1 89 ? 18.981 -17.697 35.232 1.00 59.41 89 LEU A N 1
ATOM 567 C CA . LEU A 1 89 ? 18.421 -16.480 35.785 1.00 59.41 89 LEU A CA 1
ATOM 568 C C . LEU A 1 89 ? 18.144 -16.761 37.268 1.00 59.41 89 LEU A C 1
ATOM 570 O O . LEU A 1 89 ? 17.656 -17.850 37.592 1.00 59.41 89 LEU A O 1
ATOM 574 N N . PRO A 1 90 ? 18.484 -15.830 38.175 1.00 69.88 90 PRO A N 1
ATOM 575 C CA . PRO A 1 90 ? 18.159 -15.989 39.581 1.00 69.88 90 PRO A CA 1
ATOM 576 C C . PRO A 1 90 ? 16.654 -16.264 39.716 1.00 69.88 90 PRO A C 1
ATOM 578 O O . PRO A 1 90 ? 15.868 -15.704 38.946 1.00 69.88 90 PRO A O 1
ATOM 581 N N . PRO A 1 91 ? 16.241 -17.130 40.657 1.00 68.81 91 PRO A N 1
ATOM 582 C CA . PRO A 1 91 ? 14.836 -17.416 40.899 1.00 68.81 91 PRO A CA 1
ATOM 583 C C . PRO A 1 91 ? 14.095 -16.100 41.141 1.00 68.81 91 PRO A C 1
ATOM 585 O O . PRO A 1 91 ? 14.308 -15.425 42.147 1.00 68.81 91 PRO A O 1
ATOM 588 N N . VAL A 1 92 ? 13.251 -15.719 40.180 1.00 64.56 92 VAL A N 1
ATOM 589 C CA . VAL A 1 92 ? 12.304 -14.619 40.345 1.00 64.56 92 VAL A CA 1
ATOM 590 C C . VAL A 1 92 ? 11.391 -15.035 41.489 1.00 64.56 92 VAL A C 1
ATOM 592 O O . VAL A 1 92 ? 10.730 -16.071 41.417 1.00 64.56 92 VAL A O 1
ATOM 595 N N . ALA A 1 93 ? 11.430 -14.267 42.578 1.00 65.56 93 ALA A N 1
ATOM 596 C CA . ALA A 1 93 ? 10.574 -14.484 43.730 1.00 65.56 93 ALA A CA 1
ATOM 597 C C . ALA A 1 93 ? 9.106 -14.576 43.269 1.00 65.56 93 ALA A C 1
ATOM 599 O O . ALA A 1 93 ? 8.711 -13.827 42.369 1.00 65.56 93 ALA A O 1
ATOM 600 N N . PRO A 1 94 ? 8.294 -15.471 43.860 1.00 67.19 94 PRO A N 1
ATOM 601 C CA . PRO A 1 94 ? 6.865 -15.519 43.590 1.00 67.19 94 PRO A CA 1
ATOM 602 C C . PRO A 1 94 ? 6.278 -14.110 43.739 1.00 67.19 94 PRO A C 1
ATOM 604 O O . PRO A 1 94 ? 6.581 -13.455 44.743 1.00 67.19 94 PRO A O 1
ATOM 607 N N . PRO A 1 95 ? 5.475 -13.616 42.779 1.00 66.06 95 PRO A N 1
ATOM 608 C CA . PRO A 1 95 ? 4.733 -12.383 42.982 1.00 66.06 95 PRO A CA 1
ATOM 609 C C . PRO A 1 95 ? 3.946 -12.539 44.282 1.00 66.06 95 PRO A C 1
ATOM 611 O O . PRO A 1 95 ? 3.196 -13.504 44.449 1.00 66.06 95 PRO A O 1
ATOM 614 N N . GLY A 1 96 ? 4.214 -11.637 45.231 1.00 55.34 96 GLY A N 1
ATOM 615 C CA . GLY A 1 96 ? 3.530 -11.601 46.514 1.00 55.34 96 GLY A CA 1
ATOM 616 C C . GLY A 1 96 ? 2.029 -11.718 46.290 1.00 55.34 96 GLY A C 1
ATOM 617 O O . GLY A 1 96 ? 1.493 -11.132 45.347 1.00 55.34 96 GLY A O 1
ATOM 618 N N . GLY A 1 97 ? 1.380 -12.539 47.117 1.00 53.75 97 GLY A N 1
ATOM 619 C CA . GLY A 1 97 ? -0.055 -12.773 47.039 1.00 53.75 97 GLY A CA 1
ATOM 620 C C . GLY A 1 97 ? -0.839 -11.459 46.960 1.00 53.75 97 GLY A C 1
ATOM 621 O O . GLY A 1 97 ? -0.354 -10.428 47.431 1.00 53.75 97 GLY A O 1
ATOM 622 N N . PRO A 1 98 ? -2.035 -11.479 46.353 1.00 55.31 98 PRO A N 1
ATOM 623 C CA . PRO A 1 98 ? -2.852 -10.290 46.172 1.00 55.31 98 PRO A CA 1
ATOM 624 C C . PRO A 1 98 ? -3.112 -9.632 47.530 1.00 55.31 98 PRO A C 1
ATOM 626 O O . PRO A 1 98 ? -3.931 -10.100 48.318 1.00 55.31 98 PRO A O 1
ATOM 629 N N . THR A 1 99 ? -2.406 -8.536 47.808 1.00 60.84 99 THR A N 1
ATOM 630 C CA . THR A 1 99 ? -2.800 -7.580 48.836 1.00 60.84 99 THR A CA 1
ATOM 631 C C . THR A 1 99 ? -4.161 -7.056 48.408 1.00 60.84 99 THR A C 1
ATOM 633 O O . THR A 1 99 ? -4.264 -6.297 47.447 1.00 60.84 99 THR A O 1
ATOM 636 N N . THR A 1 100 ? -5.211 -7.506 49.090 1.00 53.09 100 THR A N 1
ATOM 637 C CA . THR A 1 100 ? -6.554 -6.930 49.027 1.00 53.09 100 THR A CA 1
ATOM 638 C C . THR A 1 100 ? -6.444 -5.439 49.316 1.00 53.09 100 THR A C 1
ATOM 640 O O . THR A 1 100 ? -6.321 -5.022 50.468 1.00 53.09 100 THR A O 1
ATOM 643 N N . ALA A 1 101 ? -6.417 -4.641 48.250 1.00 63.84 101 ALA A N 1
ATOM 644 C CA . ALA A 1 101 ? -6.514 -3.199 48.338 1.00 63.84 101 ALA A CA 1
ATOM 645 C C . ALA A 1 101 ? -7.867 -2.848 48.988 1.00 63.84 101 ALA A C 1
ATOM 647 O O . ALA A 1 101 ? -8.875 -3.483 48.657 1.00 63.84 101 ALA A O 1
ATOM 648 N N . PRO A 1 102 ? -7.909 -1.879 49.920 1.00 67.50 102 PRO A N 1
ATOM 649 C CA . PRO A 1 102 ? -9.153 -1.381 50.490 1.00 67.50 102 PRO A CA 1
ATOM 650 C C . PRO A 1 102 ? -10.117 -1.008 49.367 1.00 67.50 102 PRO A C 1
ATOM 652 O O . PRO A 1 102 ? -9.713 -0.332 48.420 1.00 67.50 102 PRO A O 1
ATOM 655 N N . ALA A 1 103 ? -11.368 -1.455 49.473 1.00 59.34 103 ALA A N 1
ATOM 656 C CA . ALA A 1 103 ? -12.449 -1.052 48.588 1.00 59.34 103 ALA A CA 1
ATOM 657 C C . ALA A 1 103 ? -12.600 0.475 48.663 1.00 59.34 103 ALA A C 1
ATOM 659 O O . ALA A 1 103 ? -13.253 1.010 49.559 1.00 59.34 103 ALA A O 1
ATOM 660 N N . GLY A 1 104 ? -11.912 1.178 47.764 1.00 63.47 104 GLY A N 1
ATOM 661 C CA . GLY A 1 104 ? -12.107 2.600 47.555 1.00 63.47 104 GLY A CA 1
ATOM 662 C C . GLY A 1 104 ? -13.546 2.850 47.105 1.00 63.47 104 GLY A C 1
ATOM 663 O O . GLY A 1 104 ? -14.176 1.937 46.561 1.00 63.47 104 GLY A O 1
ATOM 664 N N . PRO A 1 105 ? -14.084 4.058 47.347 1.00 64.06 105 PRO A N 1
ATOM 665 C CA . PRO A 1 105 ? -15.398 4.438 46.847 1.00 64.06 105 PRO A CA 1
ATOM 666 C C . PRO A 1 105 ? -15.451 4.096 45.360 1.00 64.06 105 PRO A C 1
ATOM 668 O O . PRO A 1 105 ? -14.578 4.528 44.606 1.00 64.06 105 PRO A O 1
ATOM 671 N N . MET A 1 106 ? -16.415 3.250 44.987 1.00 52.78 106 MET A N 1
ATOM 672 C CA . MET A 1 106 ? -16.685 2.879 43.604 1.00 52.78 106 MET A CA 1
ATOM 673 C C . MET A 1 106 ? -16.856 4.186 42.841 1.00 52.78 106 MET A C 1
ATOM 675 O O . MET A 1 106 ? -17.860 4.876 43.003 1.00 52.78 106 MET A O 1
ATOM 679 N N . MET A 1 107 ? -15.808 4.577 42.117 1.00 58.72 107 MET A N 1
ATOM 680 C CA . MET A 1 107 ? -15.858 5.687 41.189 1.00 58.72 107 MET A CA 1
ATOM 681 C C . MET A 1 107 ? -16.959 5.302 40.217 1.00 58.72 107 MET A C 1
ATOM 683 O O . MET A 1 107 ? -16.841 4.279 39.549 1.00 58.72 107 MET A O 1
ATOM 687 N N . GLU A 1 108 ? -18.066 6.036 40.291 1.00 55.31 108 GLU A N 1
ATOM 688 C CA . GLU A 1 108 ? -19.263 5.825 39.494 1.00 55.31 108 GLU A CA 1
ATOM 689 C C . GLU A 1 108 ? -18.817 5.648 38.045 1.00 55.31 108 GLU A C 1
ATOM 691 O O . GLU A 1 108 ? -18.252 6.567 37.447 1.00 55.31 108 GLU A O 1
ATOM 696 N N . GLU A 1 109 ? -18.928 4.408 37.560 1.00 60.19 109 GLU A N 1
ATOM 697 C CA . GLU A 1 109 ? -18.501 4.012 36.227 1.00 60.19 109 GLU A CA 1
ATOM 698 C C . GLU A 1 109 ? -19.250 4.932 35.263 1.00 60.19 109 GLU A C 1
ATOM 700 O O . GLU A 1 109 ? -20.486 4.929 35.282 1.00 60.19 109 GLU A O 1
ATOM 705 N N . PRO A 1 110 ? -18.547 5.817 34.527 1.00 62.75 110 PRO A N 1
ATOM 706 C CA . PRO A 1 110 ? -19.205 6.780 33.664 1.00 62.75 110 PRO A CA 1
ATOM 707 C C . PRO A 1 110 ? -20.140 6.000 32.752 1.00 62.75 110 PRO A C 1
ATOM 709 O O . PRO A 1 110 ? -19.697 5.084 32.063 1.00 62.75 110 PRO A O 1
ATOM 712 N N . ALA A 1 111 ? -21.432 6.319 32.849 1.00 60.19 111 ALA A N 1
ATOM 713 C CA . ALA A 1 111 ? -22.515 5.530 32.287 1.00 60.19 111 ALA A CA 1
ATOM 714 C C . ALA A 1 111 ? -22.162 5.014 30.882 1.00 60.19 111 ALA A C 1
ATOM 716 O O . ALA A 1 111 ? -21.883 5.810 29.986 1.00 60.19 111 ALA A O 1
ATOM 717 N N . ASP A 1 112 ? -22.210 3.687 30.722 1.00 65.50 112 ASP A N 1
ATOM 718 C CA . ASP A 1 112 ? -21.913 2.836 29.549 1.00 65.50 112 ASP A CA 1
ATOM 719 C C . ASP A 1 112 ? -22.541 3.255 28.194 1.00 65.50 112 ASP A C 1
ATOM 721 O O . ASP A 1 112 ? -22.455 2.527 27.202 1.00 65.50 112 ASP A O 1
ATOM 725 N N . ALA A 1 113 ? -23.211 4.404 28.114 1.00 66.44 113 ALA A N 1
ATOM 726 C CA . ALA A 1 113 ? -24.082 4.789 27.012 1.00 66.44 113 ALA A CA 1
ATOM 727 C C . ALA A 1 113 ? -23.363 4.949 25.655 1.00 66.44 113 ALA A C 1
ATOM 729 O O . ALA A 1 113 ? -24.013 4.798 24.619 1.00 66.44 113 ALA A O 1
ATOM 730 N N . ASP A 1 114 ? -22.041 5.163 25.636 1.00 87.75 114 ASP A N 1
ATOM 731 C CA . ASP A 1 114 ? -21.273 5.433 24.409 1.00 87.75 114 ASP A CA 1
ATOM 732 C C . ASP A 1 114 ? -20.090 4.488 24.156 1.00 87.75 114 ASP A C 1
ATOM 734 O O . ASP A 1 114 ? -19.165 4.815 23.409 1.00 87.75 114 ASP A O 1
ATOM 738 N N . MET A 1 115 ? -20.126 3.276 24.709 1.00 90.69 115 MET A N 1
ATOM 739 C CA . MET A 1 115 ? -19.141 2.243 24.376 1.00 90.69 115 MET A CA 1
ATOM 740 C C . MET A 1 115 ? -19.575 1.441 23.131 1.00 90.69 115 MET A C 1
ATOM 742 O O . MET A 1 115 ? -20.767 1.247 22.863 1.00 90.69 115 MET A O 1
ATOM 746 N N . ILE A 1 116 ? -18.602 0.990 22.336 1.00 92.81 116 ILE A N 1
ATOM 747 C CA . ILE A 1 116 ? -18.767 0.017 21.242 1.00 92.81 116 ILE A CA 1
ATOM 748 C C . ILE A 1 116 ? -17.788 -1.130 21.468 1.00 92.81 116 ILE A C 1
ATOM 750 O O . ILE A 1 116 ? -16.627 -0.904 21.812 1.00 92.81 116 ILE A O 1
ATOM 754 N N . GLU A 1 117 ? -18.245 -2.362 21.260 1.00 94.06 117 GLU A N 1
ATOM 755 C CA . GLU A 1 117 ? -17.383 -3.541 21.262 1.00 94.06 117 GLU A CA 1
ATOM 756 C C . GLU A 1 117 ? -16.684 -3.688 19.902 1.00 94.06 117 GLU A C 1
ATOM 758 O O . GLU A 1 117 ? -17.328 -3.766 18.855 1.00 94.06 117 GLU A O 1
ATOM 763 N N . ILE A 1 118 ? -15.357 -3.732 19.908 1.00 95.12 118 ILE A N 1
ATOM 764 C CA . ILE A 1 118 ? -14.542 -3.964 18.717 1.00 95.12 118 ILE A CA 1
ATOM 765 C C . ILE A 1 118 ? -13.968 -5.364 18.791 1.00 95.12 118 ILE A C 1
ATOM 767 O O . ILE A 1 118 ? -13.248 -5.676 19.738 1.00 95.12 118 ILE A O 1
ATOM 771 N N . HIS A 1 119 ? -14.206 -6.143 17.743 1.00 96.19 119 HIS A N 1
ATOM 772 C CA . HIS A 1 119 ? -13.465 -7.362 17.458 1.00 96.19 119 HIS A CA 1
ATOM 773 C C . HIS A 1 119 ? -12.378 -7.063 16.425 1.00 96.19 119 HIS A C 1
ATOM 775 O O . HIS A 1 119 ? -12.679 -6.510 15.363 1.00 96.19 119 HIS A O 1
ATOM 781 N N . ILE A 1 120 ? -11.126 -7.422 16.706 1.00 96.81 120 ILE A N 1
ATOM 782 C CA . ILE A 1 120 ? -10.017 -7.261 15.754 1.00 96.81 120 ILE A CA 1
ATOM 783 C C . ILE A 1 120 ? -9.597 -8.620 15.220 1.00 96.81 120 ILE A C 1
ATOM 785 O O . ILE A 1 120 ? -8.983 -9.411 15.942 1.00 96.81 120 ILE A O 1
ATOM 789 N N . ASP A 1 121 ? -9.839 -8.827 13.928 1.00 96.06 121 ASP A N 1
ATOM 790 C CA . ASP A 1 121 ? -9.381 -10.003 13.198 1.00 96.06 121 ASP A CA 1
ATOM 791 C C . ASP A 1 121 ? -8.163 -9.655 12.333 1.00 96.06 121 ASP A C 1
ATOM 793 O O . ASP A 1 121 ? -8.194 -8.763 11.475 1.00 96.06 121 ASP A O 1
ATOM 797 N N . SER A 1 122 ? -7.059 -10.355 12.581 1.00 96.12 122 SER A N 1
ATOM 798 C CA . SER A 1 122 ? -5.794 -10.144 11.886 1.00 96.12 122 SER A CA 1
ATOM 799 C C . SER A 1 122 ? -5.020 -11.458 11.758 1.00 96.12 122 SER A C 1
ATOM 801 O O . SER A 1 122 ? -4.854 -12.172 12.748 1.00 96.12 122 SER A O 1
ATOM 803 N N . PRO A 1 123 ? -4.447 -11.762 10.577 1.00 95.88 123 PRO A N 1
ATOM 804 C CA . PRO A 1 123 ? -3.640 -12.967 10.375 1.00 95.88 123 PRO A CA 1
ATOM 805 C C . PRO A 1 123 ? -2.276 -12.911 11.084 1.00 95.88 123 PRO A C 1
ATOM 807 O O . PRO A 1 123 ? -1.583 -13.920 11.187 1.00 95.88 123 PRO A O 1
ATOM 810 N N . THR A 1 124 ? -1.857 -11.730 11.539 1.00 95.75 124 THR A N 1
ATOM 811 C CA . THR A 1 124 ? -0.603 -11.498 12.270 1.00 95.75 124 THR A CA 1
ATOM 812 C C . THR A 1 124 ? -0.885 -10.709 13.545 1.00 95.75 124 THR A C 1
ATOM 814 O O . THR A 1 124 ? -1.804 -9.891 13.526 1.00 95.75 124 THR A O 1
ATOM 817 N N . PRO A 1 125 ? -0.099 -10.865 14.625 1.00 96.69 125 PRO A N 1
ATOM 818 C CA . PRO A 1 125 ? -0.315 -10.105 15.853 1.00 96.69 125 PRO A CA 1
ATOM 819 C C . PRO A 1 125 ? -0.130 -8.602 15.602 1.00 96.69 125 PRO A C 1
ATOM 821 O O . PRO A 1 125 ? 0.955 -8.147 15.226 1.00 96.69 125 PRO A O 1
ATOM 824 N N . VAL A 1 126 ? -1.201 -7.840 15.807 1.00 97.69 126 VAL A N 1
ATOM 825 C CA . VAL A 1 126 ? -1.236 -6.379 15.728 1.00 97.69 126 VAL A CA 1
ATOM 826 C C . VAL A 1 126 ? -1.741 -5.796 17.037 1.00 97.69 126 VAL A C 1
ATOM 828 O O . VAL A 1 126 ? -2.409 -6.461 17.815 1.00 97.69 126 VAL A O 1
ATOM 831 N N . GLU A 1 127 ? -1.422 -4.541 17.282 1.00 98.00 127 GLU A N 1
ATOM 832 C CA . GLU A 1 127 ? -1.788 -3.805 18.479 1.00 98.00 127 GLU A CA 1
ATOM 833 C C . GLU A 1 127 ? -2.681 -2.631 18.076 1.00 98.00 127 GLU A C 1
ATOM 835 O O . GLU A 1 127 ? -2.338 -1.835 17.190 1.00 98.00 127 GLU A O 1
ATOM 840 N N . LEU A 1 128 ? -3.850 -2.552 18.709 1.00 97.75 128 LEU A N 1
ATOM 841 C CA . LEU A 1 128 ? -4.745 -1.413 18.602 1.00 97.75 128 LEU A CA 1
ATOM 842 C C . LEU A 1 128 ? -4.267 -0.341 19.567 1.00 97.75 128 LEU A C 1
ATOM 844 O O . LEU A 1 128 ? -4.231 -0.562 20.775 1.00 97.75 128 LEU A O 1
ATOM 848 N N . ILE A 1 129 ? -3.949 0.830 19.030 1.00 97.75 129 ILE A N 1
ATOM 849 C CA . ILE A 1 129 ? -3.635 2.013 19.822 1.00 97.75 129 ILE A CA 1
ATOM 850 C C . ILE A 1 129 ? -4.729 3.067 19.650 1.00 97.75 129 ILE A C 1
ATOM 852 O O . ILE A 1 129 ? -5.269 3.259 18.555 1.00 97.75 129 ILE A O 1
ATOM 856 N N . ARG A 1 130 ? -5.032 3.775 20.735 1.00 96.94 130 ARG A N 1
ATOM 857 C CA . ARG A 1 130 ? -6.013 4.862 20.783 1.00 96.94 130 ARG A CA 1
ATOM 858 C C . ARG A 1 130 ? -5.301 6.186 21.038 1.00 96.94 130 ARG A C 1
ATOM 860 O O . ARG A 1 130 ? -4.359 6.245 21.828 1.00 96.94 130 ARG A O 1
ATOM 867 N N . LEU A 1 131 ? -5.752 7.236 20.361 1.00 96.00 131 LEU A N 1
ATOM 868 C CA . LEU A 1 131 ? -5.355 8.610 20.651 1.00 96.00 131 LEU A CA 1
ATOM 869 C C . LEU A 1 131 ? -6.154 9.106 21.858 1.00 96.00 131 LEU A C 1
ATOM 871 O O . LEU A 1 131 ? -7.375 8.963 21.886 1.00 96.00 131 LEU A O 1
ATOM 875 N N . HIS A 1 132 ? -5.480 9.663 22.856 1.00 90.25 132 HIS A N 1
ATOM 876 C CA . HIS A 1 132 ? -6.162 10.237 24.013 1.00 90.25 132 HIS A CA 1
ATOM 877 C C . HIS A 1 132 ? -6.820 11.578 23.631 1.00 90.25 132 HIS A C 1
ATOM 879 O O . HIS A 1 132 ? -6.198 12.379 22.941 1.00 90.25 132 HIS A O 1
ATOM 885 N N . GLU A 1 133 ? -8.054 11.843 24.076 1.00 81.69 133 GLU A N 1
ATOM 886 C CA . GLU A 1 133 ? -8.897 12.964 23.595 1.00 81.69 133 GLU A CA 1
ATOM 887 C C . GLU A 1 133 ? -8.225 14.346 23.663 1.00 81.69 133 GLU A C 1
ATOM 889 O O . GLU A 1 133 ? -8.495 15.209 22.832 1.00 81.69 133 GLU A O 1
ATOM 894 N N . ASN A 1 134 ? -7.301 14.531 24.608 1.00 82.38 134 ASN A N 1
ATOM 895 C CA . ASN A 1 134 ? -6.619 15.801 24.854 1.00 82.38 134 ASN A CA 1
ATOM 896 C C . ASN A 1 134 ? -5.104 15.753 24.606 1.00 82.38 134 ASN A C 1
ATOM 898 O O . ASN A 1 134 ? -4.403 16.706 24.943 1.00 82.38 134 ASN A O 1
ATOM 902 N N . ASN A 1 135 ? -4.572 14.653 24.061 1.00 81.19 135 ASN A N 1
ATOM 903 C CA . ASN A 1 135 ? -3.129 14.472 23.914 1.00 81.19 135 ASN A CA 1
ATOM 904 C C . ASN A 1 135 ? -2.752 13.899 22.535 1.00 81.19 135 ASN A C 1
ATOM 906 O O . ASN A 1 135 ? -3.513 13.169 21.906 1.00 81.19 135 ASN A O 1
ATOM 910 N N . THR A 1 136 ? -1.551 14.222 22.056 1.00 91.44 136 THR A N 1
ATOM 911 C CA . THR A 1 136 ? -0.942 13.621 20.858 1.00 91.44 136 THR A CA 1
ATOM 912 C C . THR A 1 136 ? -0.373 12.222 21.121 1.00 91.44 136 THR A C 1
ATOM 914 O O . THR A 1 136 ? 0.091 11.558 20.186 1.00 91.44 136 THR A O 1
ATOM 917 N N . ASP A 1 137 ? -0.441 11.765 22.373 1.00 95.56 137 ASP A N 1
ATOM 918 C CA . ASP A 1 137 ? 0.032 10.459 22.808 1.00 95.56 137 ASP A CA 1
ATOM 919 C C . ASP A 1 137 ? -0.936 9.329 22.442 1.00 95.56 137 ASP A C 1
ATOM 921 O O . ASP A 1 137 ? -2.154 9.392 22.640 1.00 95.56 137 ASP A O 1
ATOM 925 N N . TRP A 1 138 ? -0.347 8.258 21.913 1.00 96.25 138 TRP A N 1
ATOM 926 C CA . TRP A 1 138 ? -1.031 7.020 21.569 1.00 96.25 138 TRP A CA 1
ATOM 927 C C . TRP A 1 138 ? -0.745 5.971 22.637 1.00 96.25 138 TRP A C 1
ATOM 929 O O . TRP A 1 138 ? 0.418 5.751 22.977 1.00 96.25 138 TRP A O 1
ATOM 939 N N . TRP A 1 139 ? -1.777 5.279 23.111 1.00 96.19 139 TRP A N 1
ATOM 940 C CA . TRP A 1 139 ? -1.640 4.223 24.113 1.00 96.19 139 TRP A CA 1
ATOM 941 C C . TRP A 1 139 ? -2.257 2.911 23.631 1.00 96.19 139 TRP A C 1
ATOM 943 O O . TRP A 1 139 ? -3.168 2.909 22.802 1.00 96.19 139 TRP A O 1
ATOM 953 N N . SER A 1 140 ? -1.715 1.798 24.125 1.00 97.06 140 SER A N 1
ATOM 954 C CA . SER A 1 140 ? -2.130 0.442 23.759 1.00 97.06 140 SER A CA 1
ATOM 955 C C . SER A 1 140 ? -3.452 0.063 24.404 1.00 97.06 140 SER A C 1
ATOM 957 O O . SER A 1 140 ? -3.580 0.116 25.623 1.00 97.06 140 SER A O 1
ATOM 959 N N . VAL A 1 141 ? -4.416 -0.339 23.581 1.00 96.62 141 VAL A N 1
ATOM 960 C CA . VAL A 1 141 ? -5.737 -0.791 24.023 1.00 96.62 141 VAL A CA 1
ATOM 961 C C . VAL A 1 141 ? -5.761 -2.313 24.135 1.00 96.62 141 VAL A C 1
ATOM 963 O O . VAL A 1 141 ? -6.088 -2.849 25.188 1.00 96.62 141 VAL A O 1
ATOM 966 N N . CYS A 1 142 ? -5.421 -3.019 23.052 1.00 97.81 142 CYS A N 1
ATOM 967 C CA . CYS A 1 142 ? -5.353 -4.481 23.036 1.00 97.81 142 CYS A CA 1
ATOM 968 C C . CYS A 1 142 ? -4.459 -5.010 21.906 1.00 97.81 142 CYS A C 1
ATOM 970 O O . CYS A 1 142 ? -4.121 -4.290 20.966 1.00 97.81 142 CYS A O 1
ATOM 972 N N . THR A 1 143 ? -4.075 -6.286 21.999 1.00 98.12 143 THR A N 1
ATOM 973 C CA . THR A 1 143 ? -3.318 -7.012 20.967 1.00 98.12 143 THR A CA 1
ATOM 974 C C . THR A 1 143 ? -4.201 -8.086 20.335 1.00 98.12 143 THR A C 1
ATOM 976 O O . THR A 1 143 ? -4.832 -8.855 21.053 1.00 98.12 143 THR A O 1
ATOM 979 N N . SER A 1 144 ? -4.243 -8.141 19.003 1.00 96.81 144 SER A N 1
ATOM 980 C CA . SER A 1 144 ? -5.086 -9.056 18.236 1.00 96.81 144 SER A CA 1
ATOM 981 C C . SER A 1 144 ? -4.664 -10.524 18.398 1.00 96.81 144 SER A C 1
ATOM 983 O O . SER A 1 144 ? -3.456 -10.800 18.393 1.00 96.81 144 SER A O 1
ATOM 985 N N . PRO A 1 145 ? -5.616 -11.470 18.355 1.00 96.56 145 PRO A N 1
ATOM 986 C CA . PRO A 1 145 ? -7.064 -11.243 18.296 1.00 96.56 145 PRO A CA 1
ATOM 987 C C . PRO A 1 145 ? -7.605 -10.776 19.657 1.00 96.56 145 PRO A C 1
ATOM 989 O O . PRO A 1 145 ? -7.247 -11.338 20.689 1.00 96.56 145 PRO A O 1
ATOM 992 N N . CYS A 1 146 ? -8.442 -9.736 19.668 1.00 96.94 146 CYS A N 1
ATOM 993 C CA . CYS A 1 146 ? -9.039 -9.201 20.895 1.00 96.94 146 CYS A CA 1
ATOM 994 C C . CYS A 1 146 ? -10.445 -8.653 20.652 1.00 96.94 146 CYS A C 1
ATOM 996 O O . CYS A 1 146 ? -10.726 -8.093 19.591 1.00 96.94 146 CYS A O 1
ATOM 998 N N . ASP A 1 147 ? -11.279 -8.786 21.683 1.00 96.62 147 ASP A N 1
ATOM 999 C CA . ASP A 1 147 ? -12.569 -8.125 21.840 1.00 96.62 147 ASP A CA 1
ATOM 1000 C C . ASP A 1 147 ? -12.438 -7.088 22.957 1.00 96.62 147 ASP A C 1
ATOM 1002 O O . ASP A 1 147 ? -12.069 -7.429 24.084 1.00 96.62 147 ASP A O 1
ATOM 1006 N N . VAL A 1 148 ? -12.686 -5.814 22.658 1.00 96.62 148 VAL A N 1
ATOM 1007 C CA . VAL A 1 148 ? -12.554 -4.732 23.643 1.00 96.62 148 VAL A CA 1
ATOM 1008 C C . VAL A 1 148 ? -13.649 -3.692 23.467 1.00 96.62 148 VAL A C 1
ATOM 1010 O O . VAL A 1 148 ? -14.005 -3.328 22.348 1.00 96.62 148 VAL A O 1
ATOM 1013 N N . ARG A 1 149 ? -14.190 -3.191 24.580 1.00 94.62 149 ARG A N 1
ATOM 1014 C CA . ARG A 1 149 ? -15.118 -2.059 24.573 1.00 94.62 149 ARG A CA 1
ATOM 1015 C C . ARG A 1 149 ? -14.327 -0.761 24.578 1.00 94.62 149 ARG A C 1
ATOM 1017 O O . ARG A 1 149 ? -13.489 -0.558 25.454 1.00 94.62 149 ARG A O 1
ATOM 1024 N N . VAL A 1 150 ? -14.598 0.117 23.622 1.00 93.75 150 VAL A N 1
ATOM 1025 C CA . VAL A 1 150 ? -13.955 1.433 23.538 1.00 93.75 150 VAL A CA 1
ATOM 1026 C C . VAL A 1 150 ? -14.989 2.542 23.354 1.00 93.75 150 VAL A C 1
ATOM 1028 O O . VAL A 1 150 ? -16.091 2.259 22.873 1.00 93.75 150 VAL A O 1
ATOM 1031 N N . PRO A 1 151 ? -14.647 3.797 23.687 1.00 91.81 151 PRO A N 1
ATOM 1032 C CA . PRO A 1 151 ? -15.552 4.919 23.492 1.00 91.81 151 PRO A CA 1
ATOM 1033 C C . PRO A 1 151 ? -15.771 5.214 22.008 1.00 91.81 151 PRO A C 1
ATOM 1035 O O . PRO A 1 151 ? -14.872 5.071 21.169 1.00 91.81 151 PRO A O 1
ATOM 1038 N N . ARG A 1 152 ? -16.982 5.662 21.684 1.00 90.44 152 ARG A N 1
ATOM 1039 C CA . ARG A 1 152 ? -17.335 6.170 20.355 1.00 90.44 152 ARG A CA 1
ATOM 1040 C C . ARG A 1 152 ? -16.595 7.460 20.039 1.00 90.44 152 ARG A C 1
ATOM 1042 O O . ARG A 1 152 ? -16.307 8.268 20.911 1.00 90.44 152 ARG A O 1
ATOM 1049 N N . GLY A 1 153 ? -16.320 7.680 18.755 1.00 88.94 153 GLY A N 1
ATOM 1050 C CA . GLY A 1 153 ? -15.726 8.931 18.281 1.00 88.94 153 GLY A CA 1
ATOM 1051 C C . GLY A 1 153 ? -14.221 9.074 18.532 1.00 88.94 153 GLY A C 1
ATOM 1052 O O . GLY A 1 153 ? -13.609 9.983 17.968 1.00 88.94 153 GLY A O 1
ATOM 1053 N N . ASP A 1 154 ? -13.588 8.174 19.278 1.00 92.94 154 ASP A N 1
ATOM 1054 C CA . ASP A 1 154 ? -12.135 8.162 19.429 1.00 92.94 154 ASP A CA 1
ATOM 1055 C C . ASP A 1 154 ? -11.405 7.877 18.103 1.00 92.94 154 ASP A C 1
ATOM 1057 O O . ASP A 1 154 ? -11.952 7.308 17.150 1.00 92.94 154 ASP A O 1
ATOM 1061 N N . SER A 1 155 ? -10.141 8.305 18.030 1.00 94.88 155 SER A N 1
ATOM 1062 C CA . SER A 1 155 ? -9.256 8.000 16.902 1.00 94.88 155 SER A CA 1
ATOM 1063 C C . SER A 1 155 ? -8.365 6.810 17.229 1.00 94.88 155 SER A C 1
ATOM 1065 O O . SER A 1 155 ? -7.587 6.836 18.182 1.00 94.88 155 SER A O 1
ATOM 1067 N N . PHE A 1 156 ? -8.427 5.791 16.382 1.00 96.69 156 PHE A N 1
ATOM 1068 C CA . PHE A 1 156 ? -7.683 4.550 16.524 1.00 96.69 156 PHE A CA 1
ATOM 1069 C C . PHE A 1 156 ? -6.655 4.396 15.411 1.00 96.69 156 PHE A C 1
ATOM 1071 O O . PHE A 1 156 ? -6.775 4.960 14.319 1.00 96.69 156 PHE A O 1
ATOM 1078 N N . ARG A 1 157 ? -5.613 3.620 15.689 1.00 97.31 157 ARG A N 1
ATOM 1079 C CA . ARG A 1 157 ? -4.606 3.221 14.710 1.00 97.31 157 ARG A CA 1
ATOM 1080 C C . ARG A 1 157 ? -4.128 1.813 15.037 1.00 97.31 157 ARG A C 1
ATOM 1082 O O . ARG A 1 157 ? -4.086 1.418 16.195 1.00 97.31 157 ARG A O 1
ATOM 1089 N N . ILE A 1 158 ? -3.737 1.073 14.009 1.00 97.69 158 ILE A N 1
ATOM 1090 C CA . ILE A 1 158 ? -3.158 -0.260 14.149 1.00 97.69 158 ILE A CA 1
ATOM 1091 C C . ILE A 1 158 ? -1.654 -0.179 13.917 1.00 97.69 158 ILE A C 1
ATOM 1093 O O . ILE A 1 158 ? -1.179 0.424 12.941 1.00 97.69 158 ILE A O 1
ATOM 1097 N N . ILE A 1 159 ? -0.907 -0.786 14.834 1.00 97.38 159 ILE A N 1
ATOM 1098 C CA . ILE A 1 159 ? 0.543 -0.956 14.761 1.00 97.38 159 ILE A CA 1
ATOM 1099 C C . ILE A 1 159 ? 0.899 -2.426 14.985 1.00 97.38 159 ILE A C 1
ATOM 1101 O O . ILE A 1 159 ? 0.057 -3.234 15.346 1.00 97.38 159 ILE A O 1
ATOM 1105 N N . GLY A 1 160 ? 2.145 -2.807 14.732 1.00 96.12 160 GLY A N 1
ATOM 1106 C CA . GLY A 1 160 ? 2.592 -4.168 14.992 1.00 96.12 160 GLY A CA 1
ATOM 1107 C C . GLY A 1 160 ? 4.041 -4.379 14.587 1.00 96.12 160 GLY A C 1
ATOM 1108 O O . GLY A 1 160 ? 4.684 -3.502 13.993 1.00 96.12 160 GLY A O 1
ATOM 1109 N N . ARG A 1 161 ? 4.560 -5.562 14.913 1.00 93.00 161 ARG A N 1
ATOM 1110 C CA . ARG A 1 161 ? 5.902 -5.979 14.504 1.00 93.00 161 ARG A CA 1
ATOM 1111 C C . ARG A 1 161 ? 5.881 -6.287 13.005 1.00 93.00 161 ARG A C 1
ATOM 1113 O O . ARG A 1 161 ? 4.988 -6.969 12.527 1.00 93.00 161 ARG A O 1
ATOM 1120 N N . ASP A 1 162 ? 6.831 -5.726 12.260 1.00 92.81 162 ASP A N 1
ATOM 1121 C CA . ASP A 1 162 ? 7.009 -5.940 10.809 1.00 92.81 162 ASP A CA 1
ATOM 1122 C C . ASP A 1 162 ? 5.881 -5.481 9.869 1.00 92.81 162 ASP A C 1
ATOM 1124 O O . ASP A 1 162 ? 5.982 -5.652 8.649 1.00 92.81 162 ASP A O 1
ATOM 1128 N N . ILE A 1 163 ? 4.869 -4.796 10.402 1.00 95.38 163 ILE A N 1
ATOM 1129 C CA . ILE A 1 163 ? 3.804 -4.182 9.608 1.00 95.38 163 ILE A CA 1
ATOM 1130 C C . ILE A 1 163 ? 3.945 -2.660 9.559 1.00 95.38 163 ILE A C 1
ATOM 1132 O O . ILE A 1 163 ? 4.531 -2.022 10.442 1.00 95.38 163 ILE A O 1
ATOM 1136 N N . ASN A 1 164 ? 3.426 -2.056 8.497 1.00 95.19 164 ASN A N 1
ATOM 1137 C CA . ASN A 1 164 ? 3.330 -0.608 8.381 1.00 95.19 164 ASN A CA 1
ATOM 1138 C C . ASN A 1 164 ? 2.184 -0.084 9.252 1.00 95.19 164 ASN A C 1
ATOM 1140 O O . ASN A 1 164 ? 1.152 -0.735 9.401 1.00 95.19 164 ASN A O 1
ATOM 1144 N N . ARG A 1 165 ? 2.348 1.109 9.832 1.00 96.12 165 ARG A N 1
ATOM 1145 C CA . ARG A 1 165 ? 1.287 1.728 10.640 1.00 96.12 165 ARG A CA 1
ATOM 1146 C C . ARG A 1 165 ? 0.085 2.062 9.751 1.00 96.12 165 ARG A C 1
ATOM 1148 O O . ARG A 1 165 ? 0.269 2.532 8.623 1.00 96.12 165 ARG A O 1
ATOM 1155 N N . SER A 1 166 ? -1.130 1.845 10.249 1.00 96.88 166 SER A N 1
ATOM 1156 C CA . SER A 1 166 ? -2.338 2.286 9.542 1.00 96.88 166 SER A CA 1
ATOM 1157 C C . SER A 1 166 ? -2.481 3.817 9.588 1.00 96.88 166 SER A C 1
ATOM 1159 O O . SER A 1 166 ? -1.813 4.511 10.365 1.00 96.88 166 SER A O 1
ATOM 1161 N N . LYS A 1 167 ? -3.373 4.375 8.761 1.00 95.88 167 LYS A N 1
ATOM 1162 C CA . LYS A 1 167 ? -3.872 5.742 8.995 1.00 95.88 167 LYS A CA 1
ATOM 1163 C C . LYS A 1 167 ? -4.727 5.752 10.275 1.00 95.88 167 LYS A C 1
ATOM 1165 O O . LYS A 1 167 ? -5.302 4.711 10.599 1.00 95.88 167 LYS A O 1
ATOM 1170 N N . PRO A 1 168 ? -4.812 6.886 10.996 1.00 96.00 168 PRO A N 1
ATOM 1171 C CA . PRO A 1 168 ? -5.873 7.082 11.975 1.00 96.00 168 PRO A CA 1
ATOM 1172 C C . PRO A 1 168 ? -7.239 6.857 11.329 1.00 96.00 168 PRO A C 1
ATOM 1174 O O . PRO A 1 168 ? -7.466 7.332 10.214 1.00 96.00 168 PRO A O 1
ATOM 1177 N N . PHE A 1 169 ? -8.121 6.156 12.024 1.00 95.31 169 PHE A N 1
ATOM 1178 C CA . PHE A 1 169 ? -9.520 5.989 11.649 1.00 95.31 169 PHE A CA 1
ATOM 1179 C C . PHE A 1 169 ? -10.398 6.179 12.886 1.00 95.31 169 PHE A C 1
ATOM 1181 O O . PHE A 1 169 ? -9.930 6.031 14.014 1.00 95.31 169 PHE A O 1
ATOM 1188 N N . ARG A 1 170 ? -11.659 6.547 12.671 1.00 93.88 170 ARG A N 1
ATOM 1189 C CA . ARG A 1 170 ? -12.659 6.694 13.732 1.00 93.88 170 ARG A CA 1
ATOM 1190 C C . ARG A 1 170 ? -13.728 5.641 13.523 1.00 93.88 170 ARG A C 1
ATOM 1192 O O . ARG A 1 170 ? -14.004 5.264 12.385 1.00 93.88 170 ARG A O 1
ATOM 1199 N N . ILE A 1 171 ? -14.302 5.176 14.618 1.00 91.19 171 ILE A N 1
ATOM 1200 C CA . ILE A 1 171 ? -15.411 4.231 14.583 1.00 91.19 171 ILE A CA 1
ATOM 1201 C C . ILE A 1 171 ? -16.677 5.052 14.757 1.00 91.19 171 ILE A C 1
ATOM 1203 O O . ILE A 1 171 ? -16.848 5.736 15.768 1.00 91.19 171 ILE A O 1
ATOM 1207 N N . ASP A 1 172 ? -17.494 5.059 13.709 1.00 85.44 172 ASP A N 1
ATOM 1208 C CA . ASP A 1 172 ? -18.719 5.845 13.663 1.00 85.44 172 ASP A CA 1
ATOM 1209 C C . ASP A 1 172 ? -19.833 5.154 14.465 1.00 85.44 172 ASP A C 1
ATOM 1211 O O . ASP A 1 172 ? -19.971 3.929 14.450 1.00 85.44 172 ASP A O 1
ATOM 1215 N N . ALA A 1 173 ? -20.645 5.961 15.145 1.00 63.00 173 ALA A N 1
ATOM 1216 C CA . ALA A 1 173 ? -21.743 5.540 16.009 1.00 63.00 173 ALA A CA 1
ATOM 1217 C C . ALA A 1 173 ? -22.904 4.880 15.245 1.00 63.00 173 ALA A C 1
ATOM 1219 O O . ALA A 1 173 ? -23.797 4.303 15.864 1.00 63.00 173 ALA A O 1
ATOM 1220 N N . ALA A 1 174 ? -22.902 4.948 13.910 1.00 74.56 174 ALA A N 1
ATOM 1221 C CA . ALA A 1 174 ? -23.914 4.302 13.080 1.00 74.56 174 ALA A CA 1
ATOM 1222 C C . ALA A 1 174 ? -23.937 2.767 13.238 1.00 74.56 174 ALA A C 1
ATOM 1224 O O . ALA A 1 174 ? -24.973 2.146 13.005 1.00 74.56 174 ALA A O 1
ATOM 1225 N N . GLN A 1 175 ? -22.824 2.146 13.644 1.00 73.56 175 GLN A N 1
ATOM 1226 C CA . GLN A 1 175 ? -22.753 0.702 13.864 1.00 73.56 175 GLN A CA 1
ATOM 1227 C C . GLN A 1 175 ? -23.133 0.382 15.317 1.00 73.56 175 GLN A C 1
ATOM 1229 O O . GLN A 1 175 ? -22.358 0.609 16.245 1.00 73.56 175 GLN A O 1
ATOM 1234 N N . GLN A 1 176 ? -24.355 -0.113 15.535 1.00 78.12 176 GLN A N 1
ATOM 1235 C CA . GLN A 1 176 ? -24.835 -0.420 16.883 1.00 78.12 176 GLN A CA 1
ATOM 1236 C C . GLN A 1 176 ? -24.181 -1.694 17.442 1.00 78.12 176 GLN A C 1
ATOM 1238 O O . GLN A 1 176 ? -24.230 -2.764 16.837 1.00 78.12 176 GLN A O 1
ATOM 1243 N N . GLY A 1 177 ? -23.606 -1.579 18.642 1.00 82.81 177 GLY A N 1
ATOM 1244 C CA . GLY A 1 177 ? -23.209 -2.702 19.494 1.00 82.81 177 GLY A CA 1
ATOM 1245 C C . GLY A 1 177 ? -21.810 -3.260 19.231 1.00 82.81 177 GLY A C 1
ATOM 1246 O O . GLY A 1 177 ? -20.975 -3.220 20.135 1.00 82.81 177 GLY A O 1
ATOM 1247 N N . ARG A 1 178 ? -21.546 -3.772 18.021 1.00 90.75 178 ARG A N 1
ATOM 1248 C CA . ARG A 1 178 ? -20.302 -4.493 17.707 1.00 90.75 178 ARG A CA 1
ATOM 1249 C C . ARG A 1 178 ? -19.766 -4.172 16.315 1.00 90.75 178 ARG A C 1
ATOM 1251 O O . ARG A 1 178 ? -20.516 -4.155 15.343 1.00 90.75 178 ARG A O 1
ATOM 1258 N N . VAL A 1 179 ? -18.452 -4.000 16.217 1.00 93.19 179 VAL A N 1
ATOM 1259 C CA . VAL A 1 179 ? -17.735 -3.705 14.970 1.00 93.19 179 VAL A CA 1
ATOM 1260 C C . VAL A 1 179 ? -16.658 -4.755 14.748 1.00 93.19 179 VAL A C 1
ATOM 1262 O O . VAL A 1 179 ? -15.873 -5.034 15.655 1.00 93.19 179 VAL A O 1
ATOM 1265 N N . ASN A 1 180 ? -16.608 -5.338 13.548 1.00 93.75 180 ASN A N 1
ATOM 1266 C CA . ASN A 1 180 ? -15.548 -6.273 13.183 1.00 93.75 180 ASN A CA 1
ATOM 1267 C C . ASN A 1 180 ? -14.518 -5.554 12.308 1.00 93.75 180 ASN A C 1
ATOM 1269 O O . ASN A 1 180 ? -14.800 -5.143 11.181 1.00 93.75 180 ASN A O 1
ATOM 1273 N N . VAL A 1 181 ? -13.323 -5.378 12.857 1.00 95.12 181 VAL A N 1
ATOM 1274 C CA . VAL A 1 181 ? -12.218 -4.686 12.210 1.00 95.12 181 VAL A CA 1
ATOM 1275 C C . VAL A 1 181 ? -11.312 -5.729 11.580 1.00 95.12 181 VAL A C 1
ATOM 1277 O O . VAL A 1 181 ? -10.510 -6.373 12.261 1.00 95.12 181 VAL A O 1
ATOM 1280 N N . LYS A 1 182 ? -11.417 -5.871 10.257 1.00 95.56 182 LYS A N 1
ATOM 1281 C CA . LYS A 1 182 ? -10.556 -6.767 9.491 1.00 95.56 182 LYS A CA 1
ATOM 1282 C C . LYS A 1 182 ? -9.285 -6.039 9.083 1.00 95.56 182 LYS A C 1
ATOM 1284 O O . LYS A 1 182 ? -9.311 -5.035 8.363 1.00 95.56 182 LYS A O 1
ATOM 1289 N N . VAL A 1 183 ? -8.149 -6.567 9.520 1.00 96.31 183 VAL A N 1
ATOM 1290 C CA . VAL A 1 183 ? -6.842 -5.951 9.293 1.00 96.31 183 VAL A CA 1
ATOM 1291 C C . VAL A 1 183 ? -6.117 -6.673 8.170 1.00 96.31 183 VAL A C 1
ATOM 1293 O O . VAL A 1 183 ? -5.841 -7.868 8.254 1.00 96.31 183 VAL A O 1
ATOM 1296 N N . THR A 1 184 ? -5.750 -5.933 7.121 1.00 95.94 184 THR A N 1
ATOM 1297 C CA . THR A 1 184 ? -4.858 -6.443 6.071 1.00 95.94 184 THR A CA 1
ATOM 1298 C C . THR A 1 184 ? -3.461 -5.852 6.276 1.00 95.94 184 THR A C 1
ATOM 1300 O O . THR A 1 184 ? -3.240 -4.682 5.936 1.00 95.94 184 THR A O 1
ATOM 1303 N N . PRO A 1 185 ? -2.513 -6.609 6.864 1.00 94.25 185 PRO A N 1
ATOM 1304 C CA . PRO A 1 185 ? -1.209 -6.077 7.242 1.00 94.25 185 PRO A CA 1
ATOM 1305 C C . PRO A 1 185 ? -0.369 -5.699 6.017 1.00 94.25 185 PRO A C 1
ATOM 1307 O O . PRO A 1 185 ? -0.112 -6.521 5.135 1.00 94.25 185 PRO A O 1
ATOM 1310 N N . GLY A 1 186 ? 0.126 -4.459 5.995 1.00 92.62 186 GLY A N 1
ATOM 1311 C CA . GLY A 1 186 ? 1.113 -4.016 5.010 1.00 92.62 186 GLY A CA 1
ATOM 1312 C C . GLY A 1 186 ? 2.513 -4.452 5.437 1.00 92.62 186 GLY A C 1
ATOM 1313 O O . GLY A 1 186 ? 3.047 -3.920 6.409 1.00 92.62 186 GLY A O 1
ATOM 1314 N N . VAL A 1 187 ? 3.125 -5.409 4.738 1.00 92.31 187 VAL A N 1
ATOM 1315 C CA . VAL A 1 187 ? 4.413 -6.003 5.145 1.00 92.31 187 VAL A CA 1
ATOM 1316 C C . VAL A 1 187 ? 5.587 -5.117 4.716 1.00 92.31 187 VAL A C 1
ATOM 1318 O O . VAL A 1 187 ? 5.757 -4.837 3.525 1.00 92.31 187 VAL A O 1
ATOM 1321 N N . LYS A 1 188 ? 6.465 -4.737 5.658 1.00 89.31 188 LYS A N 1
ATOM 1322 C CA . LYS A 1 188 ? 7.640 -3.881 5.372 1.00 89.31 188 LYS A CA 1
ATOM 1323 C C . LYS A 1 188 ? 8.552 -4.459 4.287 1.00 89.31 188 LYS A C 1
ATOM 1325 O O . LYS A 1 188 ? 8.951 -3.737 3.380 1.00 89.31 188 LYS A O 1
ATOM 1330 N N . LYS A 1 189 ? 8.800 -5.773 4.332 1.00 88.81 189 LYS A N 1
ATOM 1331 C CA . LYS A 1 189 ? 9.637 -6.483 3.349 1.00 88.81 189 LYS A CA 1
ATOM 1332 C C . LYS A 1 189 ? 9.086 -6.397 1.923 1.00 88.81 189 LYS A C 1
ATOM 1334 O O . LYS A 1 189 ? 9.858 -6.273 0.982 1.00 88.81 189 LYS A O 1
ATOM 1339 N N . LYS A 1 190 ? 7.758 -6.423 1.749 1.00 88.00 190 LYS A N 1
ATOM 1340 C CA . LYS A 1 190 ? 7.136 -6.282 0.421 1.00 88.00 190 LYS A CA 1
ATOM 1341 C C . LYS A 1 190 ? 7.312 -4.870 -0.130 1.00 88.00 190 LYS A C 1
ATOM 1343 O O . LYS A 1 190 ? 7.597 -4.712 -1.312 1.00 88.00 190 LYS A O 1
ATOM 1348 N N . ARG A 1 191 ? 7.199 -3.852 0.730 1.00 90.00 191 ARG A N 1
ATOM 1349 C CA . ARG A 1 191 ? 7.484 -2.462 0.353 1.00 90.00 191 ARG A CA 1
ATOM 1350 C C . ARG A 1 191 ? 8.948 -2.283 -0.051 1.00 90.00 191 ARG A C 1
ATOM 1352 O O . ARG A 1 191 ? 9.215 -1.639 -1.057 1.00 90.00 191 ARG A O 1
ATOM 1359 N N . GLU A 1 192 ? 9.876 -2.845 0.719 1.00 92.94 192 GLU A N 1
ATOM 1360 C CA . GLU A 1 192 ? 11.307 -2.792 0.409 1.00 92.94 192 GLU A CA 1
ATOM 1361 C C . GLU A 1 192 ? 11.618 -3.480 -0.925 1.00 92.94 192 GLU A C 1
ATOM 1363 O O . GLU A 1 192 ? 12.272 -2.887 -1.777 1.00 92.94 192 GLU A O 1
ATOM 1368 N N . LEU A 1 193 ? 11.059 -4.672 -1.161 1.00 94.50 193 LEU A N 1
ATOM 1369 C CA . LEU A 1 193 ? 11.167 -5.356 -2.449 1.00 94.50 193 LEU A CA 1
ATOM 1370 C C . LEU A 1 193 ? 10.599 -4.506 -3.595 1.00 94.50 193 LEU A C 1
ATOM 1372 O O . LEU A 1 193 ? 11.243 -4.377 -4.630 1.00 94.50 193 LEU A O 1
ATOM 1376 N N . GLY A 1 194 ? 9.428 -3.888 -3.408 1.00 92.19 194 GLY A N 1
ATOM 1377 C CA . GLY A 1 194 ? 8.829 -2.993 -4.401 1.00 92.19 194 GLY A CA 1
ATOM 1378 C C . GLY A 1 194 ? 9.729 -1.800 -4.740 1.00 92.19 194 GLY A C 1
ATOM 1379 O O . GLY A 1 194 ? 9.874 -1.460 -5.911 1.00 92.19 194 GLY A O 1
ATOM 1380 N N . LEU A 1 195 ? 10.401 -1.215 -3.741 1.00 94.94 195 LEU A N 1
ATOM 1381 C CA . LEU A 1 195 ? 11.376 -0.138 -3.944 1.00 94.94 195 LEU A CA 1
ATOM 1382 C C . LEU A 1 195 ? 12.630 -0.612 -4.692 1.00 94.94 195 LEU A C 1
ATOM 1384 O O . LEU A 1 195 ? 13.101 0.102 -5.575 1.00 94.94 195 LEU A O 1
ATOM 1388 N N . TRP A 1 196 ? 13.145 -1.809 -4.393 1.00 97.38 196 TRP A N 1
ATOM 1389 C CA . TRP A 1 196 ? 14.265 -2.398 -5.138 1.00 97.38 196 TRP A CA 1
ATOM 1390 C C . TRP A 1 196 ? 13.904 -2.678 -6.595 1.00 97.38 196 TRP A C 1
ATOM 1392 O O . TRP A 1 196 ? 14.685 -2.353 -7.487 1.00 97.38 196 TRP A O 1
ATOM 1402 N N . VAL A 1 197 ? 12.714 -3.232 -6.848 1.00 96.06 197 VAL A N 1
ATOM 1403 C CA . VAL A 1 197 ? 12.215 -3.474 -8.209 1.00 96.06 197 VAL A CA 1
ATOM 1404 C C . VAL A 1 197 ? 12.042 -2.154 -8.956 1.00 96.06 197 VAL A C 1
ATOM 1406 O O . VAL A 1 197 ? 12.514 -2.045 -10.082 1.00 96.06 197 VAL A O 1
ATOM 1409 N N . LEU A 1 198 ? 11.445 -1.140 -8.320 1.00 95.62 198 LEU A N 1
ATOM 1410 C CA . LEU A 1 198 ? 11.267 0.195 -8.897 1.00 95.62 198 LEU A CA 1
ATOM 1411 C C . LEU A 1 198 ? 12.610 0.875 -9.223 1.00 95.62 198 LEU A C 1
ATOM 1413 O O . LEU A 1 198 ? 12.767 1.473 -10.286 1.00 95.62 198 LEU A O 1
ATOM 1417 N N . GLY A 1 199 ? 13.591 0.782 -8.321 1.00 95.75 199 GLY A N 1
ATOM 1418 C CA . GLY A 1 199 ? 14.931 1.329 -8.541 1.00 95.75 199 GLY A CA 1
ATOM 1419 C C . GLY A 1 199 ? 15.685 0.593 -9.650 1.00 95.75 199 GLY A C 1
ATOM 1420 O O . GLY A 1 199 ? 16.240 1.225 -10.550 1.00 95.75 199 GLY A O 1
ATOM 1421 N N . GLY A 1 200 ? 15.651 -0.742 -9.631 1.00 96.50 200 GLY A N 1
ATOM 1422 C CA . GLY A 1 200 ? 16.270 -1.579 -10.657 1.00 96.50 200 GLY A CA 1
ATOM 1423 C C . GLY A 1 200 ? 15.657 -1.358 -12.040 1.00 96.50 200 GLY A C 1
ATOM 1424 O O . GLY A 1 200 ? 16.383 -1.216 -13.021 1.00 96.50 200 GLY A O 1
ATOM 1425 N N . SER A 1 201 ? 14.332 -1.243 -12.128 1.00 95.44 201 SER A N 1
ATOM 1426 C CA . SER A 1 201 ? 13.642 -0.980 -13.390 1.00 95.44 201 SER A CA 1
ATOM 1427 C C . SER A 1 201 ? 13.924 0.428 -13.924 1.00 95.44 201 SER A C 1
ATOM 1429 O O . SER A 1 201 ? 14.052 0.604 -15.134 1.00 95.44 201 SER A O 1
ATOM 1431 N N . GLY A 1 202 ? 14.092 1.417 -13.037 1.00 96.56 202 GLY A N 1
ATOM 1432 C CA . GLY A 1 202 ? 14.551 2.758 -13.399 1.00 96.56 202 GLY A CA 1
ATOM 1433 C C . GLY A 1 202 ? 15.955 2.752 -14.010 1.00 96.56 202 GLY A C 1
ATOM 1434 O O . GLY A 1 202 ? 16.175 3.379 -15.044 1.00 96.56 202 GLY A O 1
ATOM 1435 N N . ALA A 1 203 ? 16.885 1.986 -13.429 1.00 97.50 203 ALA A N 1
ATOM 1436 C CA . ALA A 1 203 ? 18.230 1.818 -13.982 1.00 97.50 203 ALA A CA 1
ATOM 1437 C C . ALA A 1 203 ? 18.213 1.125 -15.357 1.00 97.50 203 ALA A C 1
ATOM 1439 O O . ALA A 1 203 ? 18.909 1.563 -16.273 1.00 97.50 203 ALA A O 1
ATOM 1440 N N . VAL A 1 204 ? 17.381 0.091 -15.531 1.00 97.12 204 VAL A N 1
ATOM 1441 C CA . VAL A 1 204 ? 17.200 -0.603 -16.820 1.00 97.12 204 VAL A CA 1
ATOM 1442 C C . VAL A 1 204 ? 16.601 0.328 -17.877 1.00 97.12 204 VAL A C 1
ATOM 1444 O O . VAL A 1 204 ? 17.112 0.380 -18.995 1.00 97.12 204 VAL A O 1
ATOM 1447 N N . ALA A 1 205 ? 15.571 1.106 -17.527 1.00 97.06 205 ALA A N 1
ATOM 1448 C CA . ALA A 1 205 ? 14.974 2.084 -18.435 1.00 97.06 205 ALA A CA 1
ATOM 1449 C C . ALA A 1 205 ? 15.997 3.142 -18.870 1.00 97.06 205 ALA A C 1
ATOM 1451 O O . ALA A 1 205 ? 16.114 3.428 -20.060 1.00 97.06 205 ALA A O 1
ATOM 1452 N N . LEU A 1 206 ? 16.774 3.685 -17.926 1.00 96.75 206 LEU A N 1
ATOM 1453 C CA . LEU A 1 206 ? 17.823 4.661 -18.222 1.00 96.75 206 LEU A CA 1
ATOM 1454 C C . LEU A 1 206 ? 18.916 4.067 -19.122 1.00 96.75 206 LEU A C 1
ATOM 1456 O O . LEU A 1 206 ? 19.331 4.715 -20.081 1.00 96.75 206 LEU A O 1
ATOM 1460 N N . GLY A 1 207 ? 19.334 2.824 -18.866 1.00 96.06 207 GLY A N 1
ATOM 1461 C CA . GLY A 1 207 ? 20.245 2.089 -19.745 1.00 96.06 207 GLY A CA 1
ATOM 1462 C C . GLY A 1 207 ? 19.686 1.937 -21.162 1.00 96.06 207 GLY A C 1
ATOM 1463 O O . GLY A 1 207 ? 20.394 2.204 -22.130 1.00 96.06 207 GLY A O 1
ATOM 1464 N N . GLY A 1 208 ? 18.398 1.603 -21.290 1.00 95.19 208 GLY A N 1
ATOM 1465 C CA . GLY A 1 208 ? 17.699 1.547 -22.574 1.00 95.19 208 GLY A CA 1
ATOM 1466 C C . GLY A 1 208 ? 17.690 2.886 -23.316 1.00 95.19 208 GLY A C 1
ATOM 1467 O O . GLY A 1 208 ? 17.968 2.914 -24.512 1.00 95.19 208 GLY A O 1
ATOM 1468 N N . ILE A 1 209 ? 17.457 4.001 -22.611 1.00 95.38 209 ILE A N 1
ATOM 1469 C CA . ILE A 1 209 ? 17.512 5.356 -23.188 1.00 95.38 209 ILE A CA 1
ATOM 1470 C C . ILE A 1 209 ? 18.923 5.678 -23.694 1.00 95.38 209 ILE A C 1
ATOM 1472 O O . ILE A 1 209 ? 19.058 6.217 -24.789 1.00 95.38 209 ILE A O 1
ATOM 1476 N N . ILE A 1 210 ? 19.972 5.334 -22.938 1.00 94.38 210 ILE A N 1
ATOM 1477 C CA . ILE A 1 210 ? 21.367 5.572 -23.346 1.00 94.38 210 ILE A CA 1
ATOM 1478 C C . ILE A 1 210 ? 21.721 4.753 -24.594 1.00 94.38 210 ILE A C 1
ATOM 1480 O O . ILE A 1 210 ? 22.294 5.299 -25.535 1.00 94.38 210 ILE A O 1
ATOM 1484 N N . VAL A 1 211 ? 21.351 3.468 -24.634 1.00 93.25 211 VAL A N 1
ATOM 1485 C CA . VAL A 1 211 ? 21.567 2.603 -25.809 1.00 93.25 211 VAL A CA 1
ATOM 1486 C C . VAL A 1 211 ? 20.819 3.145 -27.029 1.00 93.25 211 VAL A C 1
ATOM 1488 O O . VAL A 1 211 ? 21.385 3.220 -28.118 1.00 93.25 211 VAL A O 1
ATOM 1491 N N . LEU A 1 212 ? 19.574 3.589 -26.842 1.00 92.81 212 LEU A N 1
ATOM 1492 C CA . LEU A 1 212 ? 18.767 4.176 -27.910 1.00 92.81 212 LEU A CA 1
ATOM 1493 C C . LEU A 1 212 ? 19.370 5.500 -28.410 1.00 92.81 212 LEU A C 1
ATOM 1495 O O . LEU A 1 212 ? 19.457 5.706 -29.617 1.00 92.81 212 LEU A O 1
ATOM 1499 N N . ALA A 1 213 ? 19.860 6.357 -27.507 1.00 89.75 213 ALA A N 1
ATOM 1500 C CA . ALA A 1 213 ? 20.551 7.604 -27.841 1.00 89.75 213 ALA A CA 1
ATOM 1501 C C . ALA A 1 213 ? 21.861 7.367 -28.618 1.00 89.75 213 ALA A C 1
ATOM 1503 O O . ALA A 1 213 ? 22.169 8.107 -29.555 1.00 89.75 213 ALA A O 1
ATOM 1504 N N . ALA A 1 214 ? 22.615 6.321 -28.268 1.00 87.81 214 ALA A N 1
ATOM 1505 C CA . ALA A 1 214 ? 23.816 5.921 -28.998 1.00 87.81 214 ALA A CA 1
ATOM 1506 C C . ALA A 1 214 ? 23.483 5.415 -30.413 1.00 87.81 214 ALA A C 1
ATOM 1508 O O . ALA A 1 214 ? 24.176 5.780 -31.358 1.00 87.81 214 ALA A O 1
ATOM 1509 N N . GLY A 1 215 ? 22.394 4.653 -30.574 1.00 86.31 215 GLY A N 1
ATOM 1510 C CA . GLY A 1 215 ? 21.947 4.143 -31.877 1.00 86.31 215 GLY A CA 1
ATOM 1511 C C . GLY A 1 215 ? 21.423 5.213 -32.844 1.00 86.31 215 GLY A C 1
ATOM 1512 O O . GLY A 1 215 ? 21.492 5.027 -34.055 1.00 86.31 215 GLY A O 1
ATOM 1513 N N . VAL A 1 216 ? 20.916 6.344 -32.335 1.00 85.25 216 VAL A N 1
ATOM 1514 C CA . VAL A 1 216 ? 20.471 7.484 -33.170 1.00 85.25 216 VAL A CA 1
ATOM 1515 C C . VAL A 1 216 ? 21.563 8.523 -33.412 1.00 85.25 216 VAL A C 1
ATOM 1517 O O . VAL A 1 216 ? 21.380 9.423 -34.231 1.00 85.25 216 VAL A O 1
ATOM 1520 N N . SER A 1 217 ? 22.686 8.436 -32.696 1.00 81.50 217 SER A N 1
ATOM 1521 C CA . SER A 1 217 ? 23.780 9.386 -32.846 1.00 81.50 217 SER A CA 1
ATOM 1522 C C . SER A 1 217 ? 24.517 9.115 -34.160 1.00 81.50 217 SER A C 1
ATOM 1524 O O . SER A 1 217 ? 25.036 8.015 -34.350 1.00 81.50 217 SER A O 1
ATOM 1526 N N . PRO A 1 218 ? 24.619 10.101 -35.070 1.00 69.06 218 PRO A N 1
ATOM 1527 C CA . PRO A 1 218 ? 25.402 9.971 -36.290 1.00 69.06 218 PRO A CA 1
ATOM 1528 C C . PRO A 1 218 ? 26.891 10.090 -35.939 1.00 69.06 218 PRO A C 1
ATOM 1530 O O . PRO A 1 218 ? 27.540 11.094 -36.228 1.00 69.06 218 PRO A O 1
ATOM 1533 N N . SER A 1 219 ? 27.450 9.098 -35.246 1.00 58.84 219 SER A N 1
ATOM 1534 C CA . SER A 1 219 ? 28.897 9.024 -35.082 1.00 58.84 219 SER A CA 1
ATOM 1535 C C . SER A 1 219 ? 29.516 8.682 -36.433 1.00 58.84 219 SER A C 1
ATOM 1537 O O . SER A 1 219 ? 29.114 7.721 -37.088 1.00 58.84 219 SER A O 1
ATOM 1539 N N . SER A 1 220 ? 30.531 9.449 -36.819 1.00 52.56 220 SER A N 1
ATOM 1540 C CA . SER A 1 220 ? 31.346 9.347 -38.040 1.00 52.56 220 SER A CA 1
ATOM 1541 C C . SER A 1 220 ? 32.052 7.995 -38.260 1.00 52.56 220 SER A C 1
ATOM 1543 O O . SER A 1 220 ? 32.834 7.850 -39.195 1.00 52.56 220 SER A O 1
ATOM 1545 N N . SER A 1 221 ? 31.785 7.005 -37.407 1.00 54.66 221 SER A N 1
ATOM 1546 C CA . SER A 1 221 ? 32.296 5.636 -37.465 1.00 54.66 221 SER A CA 1
ATOM 1547 C C . SER A 1 221 ? 31.485 4.720 -38.389 1.00 54.66 221 SER A C 1
ATOM 1549 O O . SER A 1 221 ? 31.984 3.665 -38.763 1.00 54.66 221 SER A O 1
ATOM 1551 N N . PHE A 1 222 ? 30.271 5.112 -38.795 1.00 56.06 222 PHE A N 1
ATOM 1552 C CA . PHE A 1 222 ? 29.468 4.339 -39.745 1.00 56.06 222 PHE A CA 1
ATOM 1553 C C . PHE A 1 222 ? 29.714 4.848 -41.165 1.00 56.06 222 PHE A C 1
ATOM 1555 O O . PHE A 1 222 ? 29.329 5.957 -41.536 1.00 56.06 222 PHE A O 1
ATOM 1562 N N . THR A 1 223 ? 30.426 4.049 -41.952 1.00 57.81 223 THR A N 1
ATOM 1563 C CA . THR A 1 223 ? 30.828 4.383 -43.319 1.00 57.81 223 THR A CA 1
ATOM 1564 C C . THR A 1 223 ? 29.594 4.397 -44.238 1.00 57.81 223 THR A C 1
ATOM 1566 O O . THR A 1 223 ? 29.088 3.348 -44.594 1.00 57.81 223 THR A O 1
ATOM 1569 N N . ASN A 1 224 ? 29.095 5.593 -44.574 1.00 56.25 224 ASN A N 1
ATOM 1570 C CA . ASN A 1 224 ? 28.203 5.980 -45.691 1.00 56.25 224 ASN A CA 1
ATOM 1571 C C . ASN A 1 224 ? 26.889 5.219 -46.012 1.00 56.25 224 ASN A C 1
ATOM 1573 O O . ASN A 1 224 ? 26.131 5.733 -46.832 1.00 56.25 224 ASN A O 1
ATOM 1577 N N . ASP A 1 225 ? 26.529 4.113 -45.357 1.00 60.34 225 ASP A N 1
ATOM 1578 C CA . ASP A 1 225 ? 25.328 3.329 -45.731 1.00 60.34 225 ASP A CA 1
ATOM 1579 C C . ASP A 1 225 ? 24.040 3.676 -44.946 1.00 60.34 225 ASP A C 1
ATOM 1581 O O . ASP A 1 225 ? 23.018 2.995 -45.055 1.00 60.34 225 ASP A O 1
ATOM 1585 N N . GLY A 1 226 ? 24.041 4.781 -44.193 1.00 58.19 226 GLY A N 1
ATOM 1586 C CA . GLY A 1 226 ? 22.833 5.355 -43.588 1.00 58.19 226 GLY A CA 1
ATOM 1587 C C . GLY A 1 226 ? 22.166 4.505 -42.491 1.00 58.19 226 GLY A C 1
ATOM 1588 O O . GLY A 1 226 ? 22.689 3.497 -42.021 1.00 58.19 226 GLY A O 1
ATOM 1589 N N . LEU A 1 227 ? 20.976 4.945 -42.058 1.00 58.84 227 LEU A N 1
ATOM 1590 C CA . LEU A 1 227 ? 20.158 4.387 -40.959 1.00 58.84 227 LEU A CA 1
ATOM 1591 C C . LEU A 1 227 ? 19.786 2.891 -41.105 1.00 58.84 227 LEU A C 1
ATOM 1593 O O . LEU A 1 227 ? 19.196 2.314 -40.196 1.00 58.84 227 LEU A O 1
ATOM 1597 N N . THR A 1 228 ? 20.118 2.259 -42.230 1.00 67.62 228 THR A N 1
ATOM 1598 C CA . THR A 1 228 ? 19.801 0.865 -42.570 1.00 67.62 228 THR A CA 1
ATOM 1599 C C . THR A 1 228 ? 20.865 -0.156 -42.167 1.00 67.62 228 THR A C 1
ATOM 1601 O O . THR A 1 228 ? 20.680 -1.344 -42.419 1.00 67.62 228 THR A O 1
ATOM 1604 N N . HIS A 1 229 ? 21.967 0.251 -41.532 1.00 76.25 229 HIS A N 1
ATOM 1605 C CA . HIS A 1 229 ? 22.966 -0.711 -41.067 1.00 76.25 229 HIS A CA 1
ATOM 1606 C C . HIS A 1 229 ? 22.399 -1.597 -39.938 1.00 76.25 229 HIS A C 1
ATOM 1608 O O . HIS A 1 229 ? 21.832 -1.086 -38.968 1.00 76.25 229 HIS A O 1
ATOM 1614 N N . ASN A 1 230 ? 22.555 -2.924 -40.053 1.00 81.00 230 ASN A N 1
ATOM 1615 C CA . ASN A 1 230 ? 21.997 -3.919 -39.118 1.00 81.00 230 ASN A CA 1
ATOM 1616 C C . ASN A 1 230 ? 22.355 -3.640 -37.645 1.00 81.00 230 ASN A C 1
ATOM 1618 O O . ASN A 1 230 ? 21.582 -3.957 -36.739 1.00 81.00 230 ASN A O 1
ATOM 1622 N N . GLU A 1 231 ? 23.507 -3.016 -37.396 1.00 77.12 231 GLU A N 1
ATOM 1623 C CA . GLU A 1 231 ? 23.956 -2.654 -36.051 1.00 77.12 231 GLU A CA 1
ATOM 1624 C C . GLU A 1 231 ? 23.077 -1.568 -35.407 1.00 77.12 231 GLU A C 1
ATOM 1626 O O . GLU A 1 231 ? 22.693 -1.708 -34.245 1.00 77.12 231 GLU A O 1
ATOM 1631 N N . ASN A 1 232 ? 22.656 -0.546 -36.165 1.00 79.06 232 ASN A N 1
ATOM 1632 C CA . ASN A 1 232 ? 21.764 0.504 -35.659 1.00 79.06 232 AS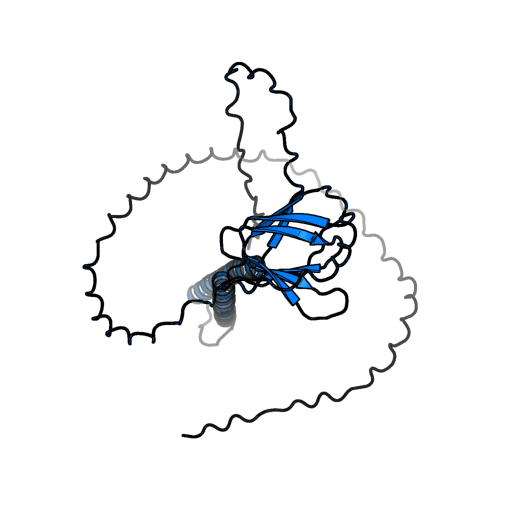N A CA 1
ATOM 1633 C C . ASN A 1 232 ? 20.357 -0.035 -35.390 1.00 79.06 232 ASN A C 1
ATOM 1635 O O . ASN A 1 232 ? 19.769 0.279 -34.356 1.00 79.06 232 ASN A O 1
ATOM 1639 N N . GLN A 1 233 ? 19.834 -0.898 -36.268 1.00 85.06 233 GLN A N 1
ATOM 1640 C CA . GLN A 1 233 ? 18.541 -1.550 -36.028 1.00 85.06 233 GLN A CA 1
ATOM 1641 C C . GLN A 1 233 ? 18.574 -2.419 -34.767 1.00 85.06 233 GLN A C 1
ATOM 1643 O O . GLN A 1 233 ? 17.626 -2.400 -33.982 1.00 85.06 233 GLN A O 1
ATOM 1648 N N . THR A 1 234 ? 19.685 -3.124 -34.530 1.00 88.56 234 THR A N 1
ATOM 1649 C CA . THR A 1 234 ? 19.869 -3.933 -33.318 1.00 88.56 234 THR A CA 1
ATOM 1650 C C . THR A 1 234 ? 19.931 -3.053 -32.069 1.00 88.56 234 THR A C 1
ATOM 1652 O O . THR A 1 234 ? 19.245 -3.344 -31.090 1.00 88.56 234 THR A O 1
ATOM 1655 N N . ALA A 1 235 ? 20.687 -1.950 -32.099 1.00 87.69 235 ALA A N 1
ATOM 1656 C CA . ALA A 1 235 ? 20.778 -1.019 -30.974 1.00 87.69 235 ALA A CA 1
ATOM 1657 C C . ALA A 1 235 ? 19.422 -0.373 -30.644 1.00 87.69 235 ALA A C 1
ATOM 1659 O O . ALA A 1 235 ? 19.037 -0.323 -29.475 1.00 87.69 235 ALA A O 1
ATOM 1660 N N . ILE A 1 236 ? 18.668 0.058 -31.661 1.00 89.12 236 ILE A N 1
ATOM 1661 C CA . ILE A 1 236 ? 17.321 0.618 -31.482 1.00 89.12 236 ILE A CA 1
ATOM 1662 C C . ILE A 1 236 ? 16.383 -0.443 -30.897 1.00 89.12 236 ILE A C 1
ATOM 1664 O O . ILE A 1 236 ? 15.729 -0.175 -29.893 1.00 89.12 236 ILE A O 1
ATOM 1668 N N . ALA A 1 237 ? 16.358 -1.659 -31.454 1.00 92.69 237 ALA A N 1
ATOM 1669 C CA . ALA A 1 237 ? 15.491 -2.733 -30.969 1.00 92.69 237 ALA A CA 1
ATOM 1670 C C . ALA A 1 237 ? 15.799 -3.120 -29.511 1.00 92.69 237 ALA A C 1
ATOM 1672 O O . ALA A 1 237 ? 14.885 -3.219 -28.688 1.00 92.69 237 ALA A O 1
ATOM 1673 N N . VAL A 1 238 ? 17.082 -3.288 -29.169 1.00 93.88 238 VAL A N 1
ATOM 1674 C CA . VAL A 1 238 ? 17.521 -3.592 -27.798 1.00 93.88 238 VAL A CA 1
ATOM 1675 C C . VAL A 1 238 ? 17.193 -2.433 -26.856 1.00 93.88 238 VAL A C 1
ATOM 1677 O O . VAL A 1 238 ? 16.637 -2.660 -25.782 1.00 93.88 238 VAL A O 1
ATOM 1680 N N . GLY A 1 239 ? 17.477 -1.192 -27.262 1.00 92.38 239 GLY A N 1
ATOM 1681 C CA . GLY A 1 239 ? 17.167 0.007 -26.484 1.00 92.38 239 GLY A CA 1
ATOM 1682 C C . GLY A 1 239 ? 15.673 0.132 -26.186 1.00 92.38 239 GLY A C 1
ATOM 1683 O O . GLY A 1 239 ? 15.287 0.280 -25.026 1.00 92.38 239 GLY A O 1
ATOM 1684 N N . SER A 1 240 ? 14.816 -0.015 -27.201 1.00 94.25 240 SER A N 1
ATOM 1685 C CA . SER A 1 240 ? 13.358 0.019 -27.043 1.00 94.25 240 SER A CA 1
ATOM 1686 C C . SER A 1 240 ? 12.847 -1.085 -26.116 1.00 94.25 240 SER A C 1
ATOM 1688 O O . SER A 1 240 ? 11.999 -0.816 -25.262 1.00 94.25 240 SER A O 1
ATOM 1690 N N . LEU A 1 241 ? 13.381 -2.307 -26.229 1.00 96.62 241 LEU A N 1
ATOM 1691 C CA . LEU A 1 241 ? 12.994 -3.423 -25.364 1.00 96.62 241 LEU A CA 1
ATOM 1692 C C . LEU A 1 241 ? 13.391 -3.170 -23.903 1.00 96.62 241 LEU A C 1
ATOM 1694 O O . LEU A 1 241 ? 12.587 -3.415 -23.004 1.00 96.62 241 LEU A O 1
ATOM 1698 N N . LEU A 1 242 ? 14.586 -2.623 -23.657 1.00 96.44 242 LEU A N 1
ATOM 1699 C CA . LEU A 1 242 ? 15.039 -2.247 -22.313 1.00 96.44 242 LEU A CA 1
ATOM 1700 C C . LEU A 1 242 ? 14.179 -1.134 -21.702 1.00 96.44 242 LEU A C 1
ATOM 1702 O O . LEU A 1 242 ? 13.798 -1.234 -20.535 1.00 96.44 242 LEU A O 1
ATOM 1706 N N . VAL A 1 243 ? 13.824 -0.105 -22.478 1.00 97.19 243 VAL A N 1
ATOM 1707 C CA . VAL A 1 243 ? 12.920 0.959 -22.010 1.00 97.19 243 VAL A CA 1
ATOM 1708 C C . VAL A 1 243 ? 11.555 0.378 -21.646 1.00 97.19 243 VAL A C 1
ATOM 1710 O O . VAL A 1 243 ? 11.060 0.632 -20.547 1.00 97.19 243 VAL A O 1
ATOM 1713 N N . LEU A 1 244 ? 10.968 -0.448 -22.516 1.00 96.81 244 LEU A N 1
ATOM 1714 C CA . LEU A 1 244 ? 9.664 -1.064 -22.267 1.00 96.81 244 LEU A CA 1
ATOM 1715 C C . LEU A 1 244 ? 9.685 -1.973 -21.028 1.00 96.81 244 LEU A C 1
ATOM 1717 O O . LEU A 1 244 ? 8.778 -1.905 -20.190 1.00 96.81 244 LEU A O 1
ATOM 1721 N N . ALA A 1 245 ? 10.734 -2.786 -20.879 1.00 96.19 245 ALA A N 1
ATOM 1722 C CA . ALA A 1 245 ? 10.935 -3.637 -19.712 1.00 96.19 245 ALA A CA 1
ATOM 1723 C C . ALA A 1 245 ? 11.082 -2.807 -18.427 1.00 96.19 245 ALA A C 1
ATOM 1725 O O . ALA A 1 245 ? 10.442 -3.108 -17.418 1.00 96.19 245 ALA A O 1
ATOM 1726 N N . GLY A 1 246 ? 11.869 -1.729 -18.468 1.00 96.19 246 GLY A N 1
ATOM 1727 C CA . GLY A 1 246 ? 12.069 -0.832 -17.334 1.00 96.19 246 GLY A CA 1
ATOM 1728 C C . GLY A 1 246 ? 10.794 -0.091 -16.916 1.00 96.19 246 GLY A C 1
ATOM 1729 O O . GLY A 1 246 ? 10.497 -0.002 -15.725 1.00 96.19 246 GLY A O 1
ATOM 1730 N N . VAL A 1 247 ? 9.979 0.372 -17.868 1.00 97.38 247 VAL A N 1
ATOM 1731 C CA . VAL A 1 247 ? 8.688 1.018 -17.569 1.00 97.38 247 VAL A CA 1
ATOM 1732 C C . VAL A 1 247 ? 7.703 0.019 -16.961 1.00 97.38 247 VAL A C 1
ATOM 1734 O O . VAL A 1 247 ? 7.109 0.296 -15.919 1.00 97.38 247 VAL A O 1
ATOM 1737 N N . THR A 1 248 ? 7.569 -1.168 -17.556 1.00 96.44 248 THR A N 1
ATOM 1738 C CA . THR A 1 248 ? 6.653 -2.213 -17.063 1.00 96.44 248 THR A CA 1
ATOM 1739 C C . THR A 1 248 ? 7.054 -2.693 -15.665 1.00 96.44 248 THR A C 1
ATOM 1741 O O . THR A 1 248 ? 6.210 -2.818 -14.768 1.00 96.44 248 THR A O 1
ATOM 1744 N N . GLY A 1 249 ? 8.357 -2.897 -15.444 1.00 95.62 249 GLY A N 1
ATOM 1745 C CA . GLY A 1 249 ? 8.912 -3.210 -14.130 1.00 95.62 249 GLY A CA 1
ATOM 1746 C C . GLY A 1 249 ? 8.682 -2.084 -13.121 1.00 95.62 249 GLY A C 1
ATOM 1747 O O . GLY A 1 249 ? 8.317 -2.360 -11.980 1.00 95.62 249 GLY A O 1
ATOM 1748 N N . GLY A 1 250 ? 8.799 -0.825 -13.551 1.00 96.62 250 GLY A N 1
ATOM 1749 C CA . GLY A 1 250 ? 8.585 0.346 -12.701 1.00 96.62 250 GLY A CA 1
ATOM 1750 C C . GLY A 1 250 ? 7.143 0.488 -12.240 1.00 96.62 250 GLY A C 1
ATOM 1751 O O . GLY A 1 250 ? 6.902 0.705 -11.055 1.00 96.62 250 GLY A O 1
ATOM 1752 N N . ILE A 1 251 ? 6.175 0.282 -13.134 1.00 96.44 251 ILE A N 1
ATOM 1753 C CA . ILE A 1 251 ? 4.749 0.287 -12.776 1.00 96.44 251 ILE A CA 1
ATOM 1754 C C . ILE A 1 251 ? 4.456 -0.831 -11.768 1.00 96.44 251 ILE A C 1
ATOM 1756 O O . ILE A 1 251 ? 3.834 -0.587 -10.735 1.00 96.44 251 ILE A O 1
ATOM 1760 N N . THR A 1 252 ? 4.958 -2.041 -12.027 1.00 95.25 252 THR A N 1
ATOM 1761 C CA . THR A 1 252 ? 4.733 -3.204 -11.154 1.00 95.25 252 THR A CA 1
ATOM 1762 C C . THR A 1 252 ? 5.379 -3.018 -9.776 1.00 95.25 252 THR A C 1
ATOM 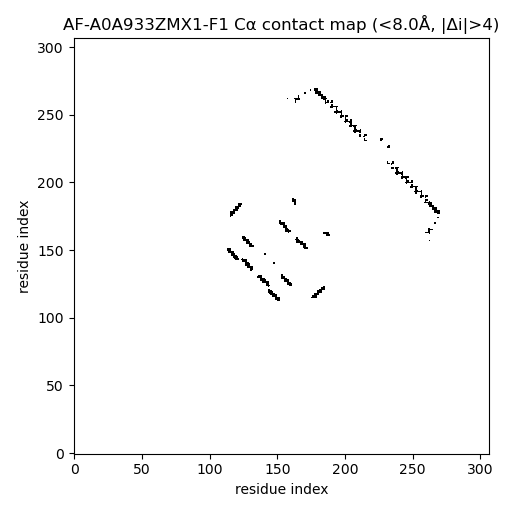1764 O O . THR A 1 252 ? 4.731 -3.226 -8.749 1.00 95.25 252 THR A O 1
ATOM 1767 N N . GLY 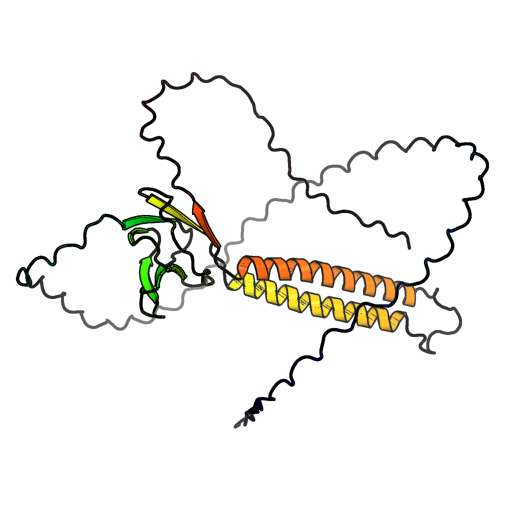A 1 253 ? 6.642 -2.584 -9.730 1.00 94.00 253 GLY A N 1
ATOM 1768 C CA . GLY A 1 253 ? 7.360 -2.294 -8.486 1.00 94.00 253 GLY A CA 1
ATOM 1769 C C . GLY A 1 253 ? 6.728 -1.141 -7.707 1.00 94.00 253 GLY A C 1
ATOM 1770 O O . GLY A 1 253 ? 6.575 -1.228 -6.488 1.00 94.00 253 GLY A O 1
ATOM 1771 N N . GLY A 1 254 ? 6.281 -0.101 -8.417 1.00 94.75 254 GLY A N 1
ATOM 1772 C CA . GLY A 1 254 ? 5.555 1.033 -7.855 1.00 94.75 254 GLY A CA 1
ATOM 1773 C C . GLY A 1 254 ? 4.226 0.627 -7.218 1.00 94.75 254 GLY A C 1
ATOM 1774 O O . GLY A 1 254 ? 3.977 0.998 -6.072 1.00 94.75 254 GLY A O 1
ATOM 1775 N N . ALA A 1 255 ? 3.415 -0.184 -7.905 1.00 94.00 255 ALA A N 1
ATOM 1776 C CA . ALA A 1 255 ? 2.160 -0.712 -7.367 1.00 94.00 255 ALA A CA 1
ATOM 1777 C C . ALA A 1 255 ? 2.403 -1.552 -6.103 1.00 94.00 255 ALA A C 1
ATOM 1779 O O . ALA A 1 255 ? 1.815 -1.282 -5.058 1.00 94.00 255 ALA A O 1
ATOM 1780 N N . LEU A 1 256 ? 3.367 -2.481 -6.139 1.00 92.88 256 LEU A N 1
ATOM 1781 C CA . LEU A 1 256 ? 3.736 -3.284 -4.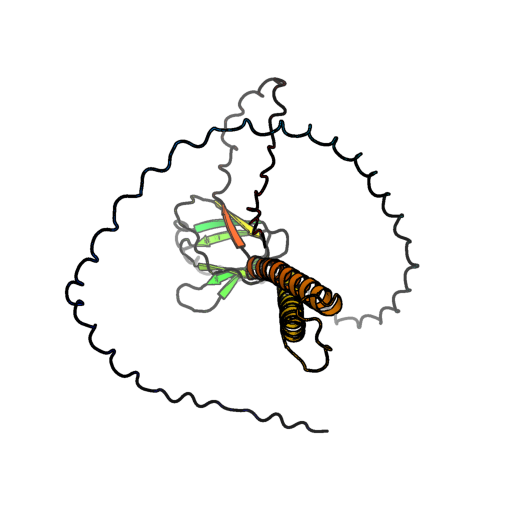967 1.00 92.88 256 LEU A CA 1
ATOM 1782 C C . LEU A 1 256 ? 4.205 -2.423 -3.785 1.00 92.88 256 LEU A C 1
ATOM 1784 O O . LEU A 1 256 ? 3.836 -2.698 -2.638 1.00 92.88 256 LEU A O 1
ATOM 1788 N N . ALA A 1 257 ? 5.005 -1.386 -4.042 1.00 93.38 257 ALA A N 1
ATOM 1789 C CA . ALA A 1 257 ? 5.470 -0.464 -3.011 1.00 93.38 257 ALA A CA 1
ATOM 1790 C C . ALA A 1 257 ? 4.326 0.387 -2.435 1.00 93.38 257 ALA A C 1
ATOM 1792 O O . ALA A 1 257 ? 4.297 0.629 -1.224 1.00 93.38 257 ALA A O 1
ATOM 1793 N N . PHE A 1 258 ? 3.388 0.821 -3.281 1.00 93.62 258 PHE A N 1
ATOM 1794 C CA . PHE A 1 258 ? 2.247 1.648 -2.895 1.00 93.62 258 PHE A CA 1
ATOM 1795 C C . PHE A 1 258 ? 1.209 0.856 -2.095 1.00 93.62 258 PHE A C 1
ATOM 1797 O O . PHE A 1 258 ? 0.856 1.274 -0.988 1.00 93.62 258 PHE A O 1
ATOM 1804 N N . ASP A 1 259 ? 0.806 -0.317 -2.584 1.00 90.38 259 ASP A N 1
ATOM 1805 C CA . ASP A 1 259 ? -0.198 -1.178 -1.945 1.00 90.38 259 ASP A CA 1
ATOM 1806 C C . ASP A 1 259 ? 0.272 -1.688 -0.581 1.00 90.38 259 ASP A C 1
ATOM 1808 O O . ASP A 1 259 ? -0.516 -1.833 0.350 1.00 90.38 259 ASP A O 1
ATOM 1812 N N . ASN A 1 260 ? 1.583 -1.898 -0.419 1.00 91.94 260 ASN A N 1
ATOM 1813 C CA . ASN A 1 260 ? 2.166 -2.299 0.861 1.00 91.94 260 ASN A CA 1
ATOM 1814 C C . ASN A 1 260 ? 2.609 -1.113 1.722 1.00 91.94 260 ASN A C 1
ATOM 1816 O O . ASN A 1 260 ? 3.166 -1.335 2.796 1.00 91.94 260 ASN A O 1
ATOM 1820 N N . SER A 1 261 ? 2.401 0.139 1.299 1.00 92.06 261 SER A N 1
ATOM 1821 C CA . SER A 1 261 ? 2.908 1.306 2.034 1.00 92.06 261 SER A CA 1
ATOM 1822 C C . SER A 1 261 ? 2.227 1.513 3.390 1.00 92.06 261 SER A C 1
ATOM 1824 O O . SER A 1 261 ? 2.803 2.155 4.275 1.00 92.06 261 SER A O 1
ATOM 1826 N N . ARG A 1 262 ? 1.019 0.966 3.571 1.00 92.56 262 ARG A N 1
ATOM 1827 C CA . ARG A 1 262 ? 0.199 1.110 4.779 1.00 92.56 262 ARG A CA 1
ATOM 1828 C C . ARG A 1 262 ? -0.535 -0.191 5.087 1.00 92.56 262 ARG A C 1
ATOM 1830 O O . ARG A 1 262 ? -0.752 -1.010 4.205 1.00 92.56 262 ARG A O 1
ATOM 1837 N N . THR A 1 263 ? -0.922 -0.352 6.346 1.00 95.19 263 THR A N 1
ATOM 1838 C CA . THR A 1 263 ? -1.905 -1.366 6.740 1.00 95.19 263 THR A CA 1
ATOM 1839 C C . THR A 1 263 ? -3.299 -0.820 6.468 1.00 95.19 263 THR A C 1
ATOM 1841 O O . THR A 1 263 ? -3.620 0.293 6.903 1.00 95.19 263 THR A O 1
ATOM 1844 N N . THR A 1 264 ? -4.096 -1.592 5.735 1.00 94.19 264 THR A N 1
ATOM 1845 C CA . THR A 1 264 ? -5.485 -1.255 5.415 1.00 94.19 264 THR A CA 1
ATOM 1846 C C . THR A 1 264 ? -6.397 -1.854 6.472 1.00 94.19 264 THR A C 1
ATOM 1848 O O . THR A 1 264 ? -6.205 -2.992 6.906 1.00 94.19 264 THR A O 1
ATOM 1851 N N . VAL A 1 265 ? -7.368 -1.056 6.898 1.00 94.06 265 VAL A N 1
ATOM 1852 C CA . VAL A 1 265 ? -8.351 -1.418 7.911 1.00 94.06 265 VAL A CA 1
ATOM 1853 C C . VAL A 1 265 ? -9.707 -1.376 7.233 1.00 94.06 265 VAL A C 1
ATOM 1855 O O . VAL A 1 265 ? -10.093 -0.324 6.723 1.00 94.06 265 VAL A O 1
ATOM 1858 N N . ASP A 1 266 ? -10.384 -2.516 7.194 1.00 93.31 266 ASP A N 1
ATOM 1859 C CA . ASP A 1 266 ? -11.759 -2.608 6.723 1.00 93.31 266 ASP A CA 1
ATOM 1860 C C . ASP A 1 266 ? -12.673 -2.695 7.946 1.00 93.31 266 ASP A C 1
ATOM 1862 O O . ASP A 1 266 ? -12.601 -3.642 8.736 1.00 93.31 266 ASP A O 1
ATOM 1866 N N . VAL A 1 267 ? -13.469 -1.646 8.143 1.00 90.44 267 VAL A N 1
ATOM 1867 C CA . VAL A 1 267 ? -14.424 -1.542 9.247 1.00 90.44 267 VAL A CA 1
ATOM 1868 C C . VAL A 1 267 ? -15.757 -2.057 8.723 1.00 90.44 267 VAL A C 1
ATOM 1870 O O . VAL A 1 267 ? -16.655 -1.290 8.370 1.00 90.44 267 VAL A O 1
ATOM 1873 N N . GLY A 1 268 ? -15.850 -3.379 8.610 1.00 81.19 268 GLY A N 1
ATOM 1874 C CA . GLY A 1 268 ? -17.086 -4.030 8.216 1.00 81.19 268 GLY A CA 1
ATOM 1875 C C . GLY A 1 268 ? -18.141 -3.818 9.293 1.00 81.19 268 GLY A C 1
ATOM 1876 O O . GLY A 1 268 ? -17.863 -3.996 10.482 1.00 81.19 268 GLY A O 1
ATOM 1877 N N . ALA A 1 269 ? -19.369 -3.486 8.881 1.00 64.62 269 ALA A N 1
ATOM 1878 C CA . ALA A 1 269 ? -20.513 -3.731 9.748 1.00 64.62 269 ALA A CA 1
ATOM 1879 C C . ALA A 1 269 ? -20.433 -5.201 10.169 1.00 64.62 269 ALA A C 1
ATOM 1881 O O . ALA A 1 269 ? -20.210 -6.067 9.312 1.00 64.62 269 ALA A O 1
ATOM 1882 N N . ALA A 1 270 ? -20.534 -5.477 11.475 1.00 58.53 270 ALA A N 1
ATOM 1883 C CA . ALA A 1 270 ? -20.581 -6.853 11.940 1.00 58.53 270 ALA A CA 1
ATOM 1884 C C . ALA A 1 270 ? -21.610 -7.595 11.073 1.00 58.53 270 ALA A C 1
ATOM 1886 O O . ALA A 1 270 ? -22.686 -7.034 10.840 1.00 58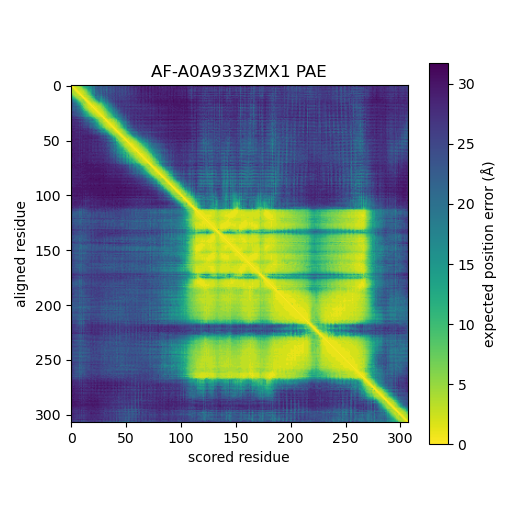.53 270 ALA A O 1
ATOM 1887 N N . PRO A 1 271 ? -21.284 -8.785 10.526 1.00 57.88 271 PRO A N 1
ATOM 1888 C CA . PRO A 1 271 ? -22.271 -9.548 9.781 1.00 57.88 271 PRO A CA 1
ATOM 1889 C C . PRO A 1 271 ? -23.473 -9.659 10.705 1.00 57.88 271 PRO A C 1
ATOM 1891 O O . PRO A 1 271 ? -23.305 -10.183 11.808 1.00 57.88 271 PRO A O 1
ATOM 1894 N N . GLU A 1 272 ? -24.613 -9.070 10.309 1.00 52.62 272 GLU A N 1
ATOM 1895 C CA . GLU A 1 272 ? -25.835 -9.094 11.112 1.00 52.62 272 GLU A CA 1
ATOM 1896 C C . GLU A 1 272 ? -25.958 -10.512 11.626 1.00 52.62 272 GLU A C 1
ATOM 1898 O O . GLU A 1 272 ? -25.977 -11.464 10.835 1.00 52.62 272 GLU A O 1
ATOM 1903 N N . SER A 1 273 ? -25.875 -10.668 12.945 1.00 50.31 273 SER A N 1
ATOM 1904 C CA . SER A 1 273 ? -25.854 -11.985 13.535 1.00 50.31 273 SER A CA 1
ATOM 1905 C C . SER A 1 273 ? -27.165 -12.640 13.124 1.00 50.31 273 SER A C 1
ATOM 1907 O O . SER A 1 273 ? -28.208 -12.373 13.720 1.00 50.31 273 SER A O 1
ATOM 1909 N N . ARG A 1 274 ? -27.124 -13.538 12.134 1.00 50.25 274 ARG A N 1
ATOM 1910 C CA . ARG A 1 274 ? -28.263 -14.384 11.741 1.00 50.25 274 ARG A CA 1
ATOM 1911 C C . ARG A 1 274 ? -28.685 -15.342 12.862 1.00 50.25 274 ARG A C 1
ATOM 1913 O O . ARG A 1 274 ? -29.472 -16.251 12.650 1.00 50.25 274 ARG A O 1
ATOM 1920 N N . PHE A 1 275 ? -28.168 -15.135 14.069 1.00 55.47 275 PHE A N 1
ATOM 1921 C CA . PHE A 1 275 ? -28.482 -15.868 15.277 1.00 55.47 275 PHE A CA 1
ATOM 1922 C C . PHE A 1 275 ? -29.928 -15.654 15.754 1.00 55.47 275 PHE A C 1
ATOM 1924 O O . PHE A 1 275 ? -30.393 -16.407 16.597 1.00 55.47 275 PHE A O 1
ATOM 1931 N N . ASN A 1 276 ? -30.654 -14.687 15.180 1.00 48.34 276 ASN A N 1
ATOM 1932 C CA . ASN A 1 276 ? -32.085 -14.491 15.416 1.00 48.34 276 ASN A CA 1
ATOM 1933 C C . ASN A 1 276 ? -32.974 -14.768 14.195 1.00 48.34 276 ASN A C 1
ATOM 1935 O O . ASN A 1 276 ? -34.159 -14.446 14.240 1.00 48.34 276 ASN A O 1
ATOM 1939 N N . GLU A 1 277 ? -32.468 -15.391 13.122 1.00 49.66 277 GLU A N 1
ATOM 1940 C CA . GLU A 1 277 ? -33.395 -16.036 12.187 1.00 49.66 277 GLU A CA 1
ATOM 1941 C C . GLU A 1 277 ? -33.932 -17.294 12.893 1.00 49.66 277 GLU A C 1
ATOM 1943 O O . GLU A 1 277 ? -33.153 -18.220 13.141 1.00 49.66 277 GLU A O 1
ATOM 1948 N N . PRO A 1 278 ? -35.226 -17.344 13.282 1.00 58.66 278 PRO A N 1
ATOM 1949 C CA . PRO A 1 278 ? -35.804 -18.538 13.878 1.00 58.66 278 PRO A CA 1
ATOM 1950 C C . PRO A 1 278 ? -35.575 -19.663 12.888 1.00 58.66 278 PRO A C 1
ATOM 1952 O O . PRO A 1 278 ? -36.006 -19.541 11.744 1.00 58.66 278 PRO A O 1
ATOM 1955 N N . MET A 1 279 ? -34.843 -20.686 13.334 1.00 53.69 279 MET A N 1
ATOM 1956 C CA . MET A 1 279 ? -34.428 -21.876 12.600 1.00 53.69 279 MET A CA 1
ATOM 1957 C C . MET A 1 279 ? -35.422 -22.212 11.486 1.00 53.69 279 MET A C 1
ATOM 1959 O O . MET A 1 279 ? -36.410 -22.919 11.692 1.00 53.69 279 MET A O 1
ATOM 1963 N N . ARG A 1 280 ? -35.197 -21.630 10.301 1.00 52.62 280 ARG A N 1
ATOM 1964 C CA . ARG A 1 280 ? -36.039 -21.893 9.144 1.00 52.62 280 ARG A CA 1
ATOM 1965 C C . ARG A 1 280 ? -35.768 -23.356 8.813 1.00 52.62 280 ARG A C 1
ATOM 1967 O O . ARG A 1 280 ? -34.592 -23.723 8.720 1.00 52.62 280 ARG A O 1
ATOM 1974 N N . PRO A 1 281 ? -36.805 -24.204 8.711 1.00 57.56 281 PRO A N 1
ATOM 1975 C CA . PRO A 1 281 ? -36.622 -25.616 8.419 1.00 57.56 281 PRO A CA 1
ATOM 1976 C C . PRO A 1 281 ? -35.725 -25.746 7.193 1.00 57.56 281 PRO A C 1
ATOM 1978 O O . PRO A 1 281 ? -35.907 -25.019 6.213 1.00 57.56 281 PRO A O 1
ATOM 1981 N N . ALA A 1 282 ? -34.721 -26.616 7.314 1.00 56.66 282 ALA A N 1
ATOM 1982 C CA . ALA A 1 282 ? -33.676 -26.815 6.326 1.00 56.66 282 ALA A CA 1
ATOM 1983 C C . ALA A 1 282 ? -34.279 -26.814 4.911 1.00 56.66 282 ALA A C 1
ATOM 1985 O O . ALA A 1 282 ? -35.194 -27.606 4.654 1.00 56.66 282 ALA A O 1
ATOM 1986 N N . PRO A 1 283 ? -33.818 -25.939 3.996 1.00 53.72 283 PRO A N 1
ATOM 1987 C CA . PRO A 1 283 ? -34.240 -26.027 2.613 1.00 53.72 283 PRO A CA 1
ATOM 1988 C C . PRO A 1 283 ? -33.839 -27.414 2.119 1.00 53.72 283 PRO A C 1
ATOM 1990 O O . PRO A 1 283 ? -32.663 -27.781 2.133 1.00 53.72 283 PRO A O 1
ATOM 1993 N N . GLN A 1 284 ? -34.845 -28.210 1.759 1.00 56.97 284 GLN A N 1
ATOM 1994 C CA . GLN A 1 284 ? -34.641 -29.504 1.133 1.00 56.97 284 GLN A CA 1
ATOM 1995 C C . GLN A 1 284 ? -33.685 -29.318 -0.043 1.00 56.97 284 GLN A C 1
ATOM 1997 O O . GLN A 1 284 ? -33.824 -28.374 -0.821 1.00 56.97 284 GLN A O 1
ATOM 2002 N N . ALA A 1 285 ? -32.689 -30.198 -0.116 1.00 49.09 285 ALA A N 1
ATOM 2003 C CA . ALA A 1 285 ? -31.618 -30.183 -1.095 1.00 49.09 285 ALA A CA 1
ATOM 2004 C C . ALA A 1 285 ? -32.173 -30.205 -2.532 1.00 49.09 285 ALA A C 1
ATOM 2006 O O . ALA A 1 285 ? -32.381 -31.258 -3.128 1.00 49.09 285 ALA A O 1
ATOM 2007 N N . GLY A 1 286 ? -32.409 -29.019 -3.088 1.00 46.25 286 GLY A N 1
ATOM 2008 C CA . GLY A 1 286 ? -32.651 -28.798 -4.503 1.00 46.25 286 GLY A CA 1
ATOM 2009 C C . GLY A 1 286 ? -31.317 -28.605 -5.206 1.00 46.25 286 GLY A C 1
ATOM 2010 O O . GLY A 1 286 ? -30.747 -27.516 -5.184 1.00 46.25 286 GLY A O 1
ATOM 2011 N N . LEU A 1 287 ? -30.815 -29.681 -5.807 1.00 52.38 287 LEU A N 1
ATOM 2012 C CA . LEU A 1 287 ? -29.718 -29.686 -6.771 1.00 52.38 287 LEU A CA 1
ATOM 2013 C C . LEU A 1 287 ? -29.984 -28.658 -7.880 1.00 52.38 287 LEU A C 1
ATOM 2015 O O . LEU A 1 287 ? -30.672 -28.977 -8.842 1.00 52.38 287 LEU A O 1
ATOM 2019 N N . THR A 1 288 ? -29.425 -27.449 -7.795 1.00 51.88 288 THR A N 1
ATOM 2020 C CA . THR A 1 288 ? -29.351 -26.570 -8.970 1.00 51.88 288 THR A CA 1
ATOM 2021 C C . THR A 1 288 ? -28.211 -25.556 -8.893 1.00 51.88 288 THR A C 1
ATOM 2023 O O . THR A 1 288 ? -28.130 -24.721 -7.998 1.00 51.88 288 THR A O 1
ATOM 2026 N N . SER A 1 289 ? -27.412 -25.589 -9.958 1.00 48.41 289 SER A N 1
ATOM 2027 C CA . SER A 1 289 ? -26.554 -24.524 -10.479 1.00 48.41 289 SER A CA 1
ATOM 2028 C C . SER A 1 289 ? -25.145 -24.371 -9.878 1.00 48.41 289 SER A C 1
ATOM 2030 O O . SER A 1 289 ? -24.815 -23.485 -9.097 1.00 48.41 289 SER A O 1
ATOM 2032 N N . LEU A 1 290 ? -24.247 -25.197 -10.420 1.00 49.47 290 LEU A N 1
ATOM 2033 C CA . LEU A 1 290 ? -22.956 -24.726 -10.923 1.00 49.47 290 LEU A CA 1
ATOM 2034 C C . LEU A 1 290 ? -23.206 -23.528 -11.859 1.00 49.47 290 LEU A C 1
ATOM 2036 O O . LEU A 1 290 ? -23.432 -23.717 -13.051 1.00 49.47 290 LEU A O 1
ATOM 2040 N N . GLN A 1 291 ? -23.221 -22.300 -11.340 1.00 51.06 291 GLN A N 1
ATOM 2041 C CA . GLN A 1 291 ? -23.345 -21.114 -12.185 1.00 51.06 291 GLN A CA 1
ATOM 2042 C C . GLN A 1 291 ? -22.266 -20.083 -11.862 1.00 51.06 291 GLN A C 1
ATOM 2044 O O . GLN A 1 291 ? -22.407 -19.225 -11.001 1.00 51.06 291 GLN A O 1
ATOM 2049 N N . ARG A 1 292 ? -21.220 -20.164 -12.693 1.00 47.84 292 ARG A N 1
ATOM 2050 C CA . ARG A 1 292 ? -20.574 -19.014 -13.334 1.00 47.84 292 ARG A CA 1
ATOM 2051 C C . ARG A 1 292 ? -19.736 -18.120 -12.407 1.00 47.84 292 ARG A C 1
ATOM 2053 O O . ARG A 1 292 ? -20.071 -16.971 -12.151 1.00 47.84 292 ARG A O 1
ATOM 2060 N N . SER A 1 293 ? -18.544 -18.610 -12.061 1.00 48.00 293 SER A N 1
ATOM 2061 C CA . SER A 1 293 ? -17.376 -17.736 -11.889 1.00 48.00 293 SER A CA 1
ATOM 2062 C C . SER A 1 293 ? -16.881 -17.364 -13.291 1.00 48.00 293 SER A C 1
ATOM 2064 O O . SER A 1 293 ? -16.095 -18.080 -13.909 1.00 48.00 293 SER A O 1
ATOM 2066 N N . ALA A 1 294 ? -17.466 -16.311 -13.863 1.00 49.09 294 ALA A N 1
ATOM 2067 C CA . ALA A 1 294 ? -16.957 -15.714 -15.087 1.00 49.09 294 ALA A CA 1
ATOM 2068 C C . ALA A 1 294 ? -15.741 -14.864 -14.717 1.00 49.09 294 ALA A C 1
ATOM 2070 O O . ALA A 1 294 ? -15.844 -13.929 -13.922 1.00 49.09 294 ALA A O 1
ATOM 2071 N N . GLY A 1 295 ? -14.596 -15.248 -15.280 1.00 44.31 295 GLY A N 1
ATOM 2072 C CA . GLY A 1 295 ? -13.331 -14.546 -15.167 1.00 44.31 295 GLY A CA 1
ATOM 2073 C C . GLY A 1 295 ? -13.482 -13.057 -15.448 1.00 44.31 295 GLY A C 1
ATOM 2074 O O . GLY A 1 295 ? -14.000 -12.641 -16.483 1.00 44.31 295 GLY A O 1
ATOM 2075 N N . GLN A 1 296 ? -12.983 -12.258 -14.514 1.00 46.94 296 GLN A N 1
ATOM 2076 C CA . GLN A 1 296 ? -12.721 -10.848 -14.727 1.00 46.94 296 GLN A CA 1
ATOM 2077 C C . GLN A 1 296 ? -11.456 -10.759 -15.593 1.00 46.94 296 GLN A C 1
ATOM 2079 O O . GLN A 1 296 ? -10.333 -10.653 -15.103 1.00 46.94 296 GLN A O 1
ATOM 2084 N N . THR A 1 297 ? -11.634 -10.932 -16.902 1.00 47.56 297 THR A N 1
ATOM 2085 C CA . THR A 1 297 ? -10.587 -10.723 -17.899 1.00 47.56 297 THR A CA 1
ATOM 2086 C C . THR A 1 297 ? -10.304 -9.228 -17.962 1.00 47.56 297 THR A C 1
ATOM 2088 O O . THR A 1 297 ? -11.083 -8.457 -18.518 1.00 47.56 297 THR A O 1
ATOM 2091 N N . TRP A 1 298 ? -9.192 -8.810 -17.364 1.00 53.47 298 TRP A N 1
ATOM 2092 C CA . TRP A 1 298 ? -8.645 -7.470 -17.531 1.00 53.47 298 TRP A CA 1
ATOM 2093 C C . TRP A 1 298 ? -8.222 -7.305 -18.995 1.00 53.47 298 TRP A C 1
ATOM 2095 O O . TRP A 1 298 ? -7.181 -7.809 -19.414 1.00 53.47 298 TRP A O 1
ATOM 2105 N N . MET A 1 299 ? -9.062 -6.650 -19.799 1.00 55.03 299 MET A N 1
ATOM 2106 C CA . MET A 1 299 ? -8.688 -6.202 -21.139 1.00 55.03 299 MET A CA 1
ATOM 2107 C C . MET A 1 299 ? -7.698 -5.045 -20.992 1.00 55.03 299 MET A C 1
ATOM 2109 O O . MET A 1 299 ? -8.088 -3.914 -20.712 1.00 55.03 299 MET A O 1
ATOM 2113 N N . PHE A 1 300 ? -6.411 -5.329 -21.175 1.00 51.38 300 PHE A N 1
ATOM 2114 C CA . PHE A 1 300 ? -5.427 -4.288 -21.448 1.00 51.38 300 PHE A CA 1
ATOM 2115 C C . PHE A 1 300 ? -5.608 -3.834 -22.905 1.00 51.38 300 PHE A C 1
ATOM 2117 O O . PHE A 1 300 ? -5.547 -4.680 -23.802 1.00 51.38 300 PHE A O 1
ATOM 2124 N N . PRO A 1 301 ? -5.842 -2.538 -23.179 1.00 54.47 301 PRO A N 1
ATOM 2125 C CA . PRO A 1 301 ? -5.872 -2.042 -24.544 1.00 54.47 301 PRO A CA 1
ATOM 2126 C C . PRO A 1 301 ? -4.470 -2.177 -25.148 1.00 54.47 301 PRO A C 1
ATOM 2128 O O . PRO A 1 301 ? -3.540 -1.463 -24.778 1.00 54.47 301 PRO A O 1
ATOM 2131 N N . LEU A 1 302 ? -4.323 -3.118 -26.081 1.00 52.53 302 LEU A N 1
ATOM 2132 C CA . LEU A 1 302 ? -3.207 -3.161 -27.018 1.00 52.53 302 LEU A CA 1
ATOM 2133 C C . LEU A 1 302 ? -3.281 -1.897 -27.884 1.00 52.53 302 LEU A C 1
ATOM 2135 O O . LEU A 1 302 ? -4.040 -1.832 -28.849 1.00 52.53 302 LEU A O 1
ATOM 2139 N N . LEU A 1 303 ? -2.505 -0.877 -27.517 1.00 54.31 303 LEU A N 1
ATOM 2140 C CA . LEU A 1 303 ? -2.180 0.249 -28.388 1.00 54.31 303 LEU A CA 1
ATOM 2141 C C . LEU A 1 303 ? -1.304 -0.279 -29.531 1.00 54.31 303 LEU A C 1
ATOM 2143 O O . LEU A 1 303 ? -0.079 -0.313 -29.439 1.00 54.31 303 LEU A O 1
ATOM 2147 N N . GLY A 1 304 ? -1.956 -0.741 -30.596 1.00 51.31 304 GLY A N 1
ATOM 2148 C CA . GLY A 1 304 ? -1.321 -1.029 -31.875 1.00 51.31 304 GLY A CA 1
ATOM 2149 C C . GLY A 1 304 ? -0.919 0.276 -32.554 1.00 51.31 304 GLY A C 1
ATOM 2150 O O . GLY A 1 304 ? -1.707 0.856 -33.294 1.00 51.31 304 GLY A O 1
ATOM 2151 N N . GLY A 1 305 ? 0.295 0.744 -32.276 1.00 44.47 305 GLY A N 1
ATOM 2152 C CA . GLY A 1 305 ? 0.979 1.723 -33.111 1.00 44.47 305 GLY A CA 1
ATOM 2153 C C . GLY A 1 305 ? 1.711 0.991 -34.229 1.00 44.47 305 GLY A C 1
ATOM 2154 O O . GLY A 1 305 ? 2.684 0.288 -33.969 1.00 44.47 305 GLY A O 1
ATOM 2155 N N . THR A 1 306 ? 1.229 1.127 -35.460 1.00 47.22 306 THR A N 1
ATOM 2156 C CA . THR A 1 306 ? 2.015 0.834 -36.663 1.00 47.22 306 THR A CA 1
ATOM 2157 C C . THR A 1 306 ? 3.167 1.835 -36.743 1.00 47.22 306 THR A C 1
ATOM 2159 O O . THR A 1 306 ? 2.910 3.039 -36.815 1.00 47.22 306 THR A O 1
ATOM 2162 N N . PHE A 1 307 ? 4.400 1.329 -36.689 1.00 44.69 307 PHE A N 1
ATOM 2163 C CA . PHE A 1 307 ? 5.605 2.044 -37.115 1.00 44.69 307 PHE A CA 1
ATOM 2164 C C . PHE A 1 307 ? 5.774 1.920 -38.628 1.00 44.69 307 PHE A C 1
ATOM 2166 O O . PHE A 1 307 ? 5.413 0.844 -39.161 1.00 44.69 307 PHE A O 1
#

pLDDT: mean 76.17, std 17.93, range [37.66, 98.12]

Nearest PDB structures (foldseek):
  6ixg-assembly2_B  TM=7.867E-01  e=4.074E+00  Homo sapiens
  2f1m-assembly2_D  TM=4.781E-01  e=1.742E+00  Escherichia coli
  2f1m-assembly1_A  TM=3.476E-01  e=1.139E+00  Escherichia coli

Solvent-accessible surface area (backbone atoms only — not comparable to full-atom values): 19747 Å² total; per-residue (Å²): 137,88,80,86,78,84,80,83,81,79,80,79,74,85,72,78,78,74,80,78,76,81,78,80,73,84,76,75,86,73,80,76,75,80,79,78,78,81,81,78,86,73,78,85,76,82,80,71,79,75,76,79,77,77,77,78,73,76,77,74,78,78,74,75,77,79,74,76,76,73,79,78,77,78,68,78,80,73,81,74,74,82,74,73,80,75,76,77,71,74,84,75,73,77,79,75,73,85,74,81,69,78,86,63,81,79,71,76,71,76,74,76,85,52,57,36,36,37,37,37,48,51,97,59,67,32,33,40,29,36,46,44,98,90,48,95,54,70,46,83,75,50,55,42,74,40,76,48,76,42,66,58,72,42,45,32,33,44,39,46,79,70,36,30,54,30,69,78,46,65,56,64,78,87,59,75,63,45,38,37,36,42,46,49,78,6,39,49,68,53,21,52,49,12,49,52,40,25,52,51,14,48,52,40,21,51,50,11,49,52,40,31,52,58,41,70,48,86,58,88,82,6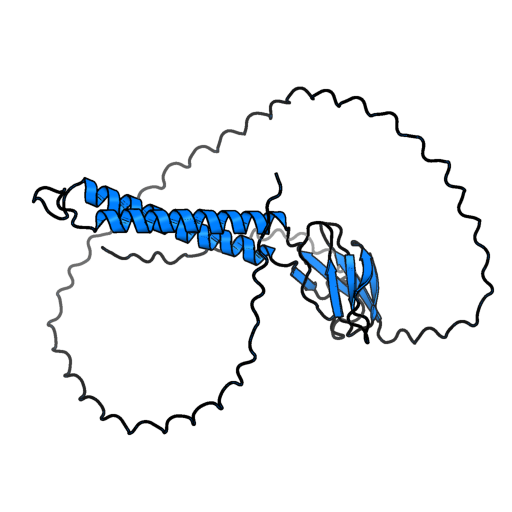4,80,88,68,64,91,74,42,69,67,38,52,49,32,37,52,53,10,52,50,30,29,54,51,10,51,54,38,25,53,53,13,44,49,43,24,56,69,21,60,33,22,49,74,44,78,42,74,43,76,76,71,67,85,73,58,74,83,68,77,76,78,76,88,71,92,75,75,97,72,78,91,72,77,87,75,81,80,74,83,79,79,82,74,85,128

Sequence (307 aa):
MLGASALVIATAASAQNPPPPPPPGPPPPSAQPPAPPPPATQPPATSAAPPAAPPPAAPPPAAPPPAAPPPASTAPATPLPPVAPATALPPVAPPGGPTTAPAGPMMEEPADADMIEIHIDSPTPVELIRLHENNTDWWSVCTSPCDVRVPRGDSFRIIGRDINRSKPFRIDAAQQGRVNVKVTPGVKKKRELGLWVLGGSGAVALGGIIVLAAGVSPSSSFTNDGLTHNENQTAIAVGSLLVLAGVTGGITGGALAFDNSRTTVDVGAAPESRFNEPMRPAPQAGLTSLQRSAGQTWMFPLLGGTF